Protein AF-E9HLN8-F1 (afdb_monomer_lite)

InterPro domains:
  IPR001404 Heat shock protein Hsp90 family [PF00183] (72-137)
  IPR001404 Heat shock protein Hsp90 family [PF00183] (138-230)
  IPR001404 Heat shock protein Hsp90 family [PTHR11528] (2-73)
  IPR020568 Ribosomal protein uS5 domain 2-type superfamily [SSF54211] (72-168)
  IPR020575 Heat shock protein Hsp90, N-terminal [PR00775] (13-35)
  IPR020575 Heat shock protein Hsp90, N-terminal [PR00775] (64-81)
  IPR036890 Histidine kinase/HSP90-like ATPase superfamily [G3DSA:3.30.565.10] (1-119)
  IPR036890 Histidine kinase/HSP90-like ATPase superfamily [SSF55874] (2-78)
  IPR037196 HSP90, C-terminal domain [G3DSA:1.20.120.790] (172-232)

Radius of gyration: 29.49 Å; chains: 1; bounding box: 68×46×84 Å

Secondary structure (DSSP, 8-state):
-----S-S-GGGGGTS-THHHHHHHH-SEEEEEEE-SSS-EEEEEEETTTEEEEEE--SSPP-SEEEEEEE-HHHHHHHHHHHHHHHHHHHHSHHHHHHHHHHHHHHHHHHHHH-TTTTHHHHHHH---EE---SSS-EEE--STTHHHHHHH--EETTEE-EETTBTT------HHHHHHHHHHHHHHHHHHHHHHHHTTTT-S-------S-TT-------B-TTSPPSS--EE-------

Sequence (243 aa):
MEALSAGADISMIGQFGVGSYSAYLVADKVTVHSKHNDDEQYVWESSAGGSFTIKPDHREPMGRETKIILHLKVIRKNSVKKCMELFEELAEDKENFKKFYEQFSKNLKLGVHEDYSTNHKKIADLIRFHTSASGENQVIFMTEPIDEYVVQQLKEYDGKQLVSVTKEGLELPEDDGETKKRESDKAKFEGLCKIIKDILDFALQQTSPTLGGQQGQQNISIVASTVGISQSGIFAVTVERPL

Foldseek 3Di:
DDFPPPDPDPVCCPVPDPVVVVLLVQAQKKWKWADDPVDAIKIWIDGPPPTIDIDGDPPDDDDHDIDMDGHRPPVVVVVVVVVLVVLVVLVVDPVSLVVVCVVCVLVLLVCLLPVLPDCNLSSVVSHDFDWPPDDQWIWTDDPDPSVVSSCVSPQDHPNWGKAFPQEPPDDDDDDPVRVVVQVVVQVVCVVVQVVVCVVCVVPDPGGGDDPSDDPPDDDDDHGHYPPDDGPHGIIITRDPDDD

pLDDT: mean 74.96, std 17.23, range [27.53, 95.5]

Organism: Daphnia pulex (NCBI:txid6669)

Structure (mmCIF, N/CA/C/O backbone):
data_AF-E9HLN8-F1
#
_entry.id   AF-E9HLN8-F1
#
loop_
_atom_site.group_PDB
_atom_site.id
_atom_site.type_symbol
_atom_site.label_atom_id
_atom_site.label_alt_id
_atom_site.label_comp_id
_atom_site.label_asym_id
_atom_site.label_entity_id
_atom_site.label_seq_id
_atom_site.pdbx_PDB_ins_code
_atom_site.Cartn_x
_atom_site.Cartn_y
_atom_site.Cartn_z
_atom_site.occupancy
_atom_site.B_iso_or_equiv
_atom_site.auth_seq_id
_atom_site.auth_comp_id
_atom_site.auth_asym_id
_atom_site.auth_atom_id
_atom_site.pdbx_PDB_model_num
ATOM 1 N N . MET A 1 1 ? 13.766 23.470 -33.725 1.00 32.78 1 MET A N 1
ATOM 2 C CA . MET A 1 1 ? 12.918 22.273 -33.555 1.00 32.78 1 MET A CA 1
ATOM 3 C C . MET A 1 1 ? 12.673 21.733 -34.953 1.00 32.78 1 MET A C 1
ATOM 5 O O . MET A 1 1 ? 11.683 22.091 -35.569 1.00 32.78 1 MET A O 1
ATOM 9 N N . GLU A 1 2 ? 13.621 20.973 -35.496 1.00 33.06 2 GLU A N 1
ATOM 10 C CA . GLU A 1 2 ? 13.386 20.247 -36.745 1.00 33.06 2 GLU A CA 1
ATOM 11 C C . GLU A 1 2 ? 12.735 18.920 -36.376 1.00 33.06 2 GLU A C 1
ATOM 13 O O . GLU A 1 2 ? 13.390 17.976 -35.942 1.00 33.06 2 GLU A O 1
ATOM 18 N N . ALA A 1 3 ? 11.409 18.879 -36.462 1.00 37.97 3 ALA A N 1
ATOM 19 C CA . ALA A 1 3 ? 10.733 17.613 -36.658 1.00 37.97 3 ALA A CA 1
ATOM 20 C C . ALA A 1 3 ? 10.959 17.263 -38.129 1.00 37.97 3 ALA A C 1
ATOM 22 O O . ALA A 1 3 ? 10.430 17.950 -39.004 1.00 37.97 3 ALA A O 1
ATOM 23 N N . LEU A 1 4 ? 11.778 16.249 -38.409 1.00 40.31 4 LEU A N 1
ATOM 24 C CA . LEU A 1 4 ? 11.824 15.650 -39.738 1.00 40.31 4 LEU A CA 1
ATOM 25 C C . LEU A 1 4 ? 10.422 15.102 -40.033 1.00 40.31 4 LEU A C 1
ATOM 27 O O . LEU A 1 4 ? 10.028 14.041 -39.553 1.00 40.31 4 LEU A O 1
ATOM 31 N N . SER A 1 5 ? 9.638 15.909 -40.747 1.00 40.09 5 SER A N 1
ATOM 32 C CA . SER A 1 5 ? 8.325 15.557 -41.266 1.00 40.09 5 SER A CA 1
ATOM 33 C C . SER A 1 5 ? 8.482 14.418 -42.266 1.00 40.09 5 SER A C 1
ATOM 35 O O . SER A 1 5 ? 9.424 14.406 -43.058 1.00 40.09 5 SER A O 1
ATOM 37 N N . ALA A 1 6 ? 7.541 13.475 -42.209 1.00 46.84 6 ALA A N 1
ATOM 38 C CA . ALA A 1 6 ? 7.429 12.304 -43.068 1.00 46.84 6 ALA A CA 1
ATOM 39 C C . ALA A 1 6 ? 7.839 12.606 -44.522 1.00 46.84 6 ALA A C 1
ATOM 41 O O . ALA A 1 6 ? 7.231 13.444 -45.186 1.00 46.84 6 ALA A O 1
ATOM 42 N N . GLY A 1 7 ? 8.896 11.933 -44.983 1.00 41.28 7 GLY A N 1
ATOM 43 C CA . GLY A 1 7 ? 9.512 12.159 -46.293 1.00 41.28 7 GLY A CA 1
ATOM 44 C C . GLY A 1 7 ? 11.024 11.917 -46.324 1.00 41.28 7 GLY A C 1
ATOM 45 O O . GLY A 1 7 ? 11.592 11.806 -47.406 1.00 41.28 7 GLY A O 1
ATOM 46 N N . ALA A 1 8 ? 11.676 11.792 -45.163 1.00 40.28 8 ALA A N 1
ATOM 47 C CA . ALA A 1 8 ? 13.056 11.328 -45.091 1.00 40.28 8 ALA A CA 1
ATOM 48 C C . ALA A 1 8 ? 13.116 9.832 -45.419 1.00 40.28 8 ALA A C 1
ATOM 50 O O . ALA A 1 8 ? 12.440 9.011 -44.802 1.00 40.28 8 ALA A O 1
ATOM 51 N N . ASP A 1 9 ? 13.894 9.545 -46.449 1.00 38.53 9 ASP A N 1
ATOM 52 C CA . ASP A 1 9 ? 14.121 8.270 -47.102 1.00 38.53 9 ASP A CA 1
ATOM 53 C C . ASP A 1 9 ? 14.026 7.053 -46.156 1.00 38.53 9 ASP A C 1
ATOM 55 O O . ASP A 1 9 ? 14.760 6.922 -45.172 1.00 38.53 9 ASP A O 1
ATOM 59 N N . ILE A 1 10 ? 13.135 6.115 -46.495 1.00 43.72 10 ILE A N 1
ATOM 60 C CA . ILE A 1 10 ? 12.946 4.814 -45.817 1.00 43.72 10 ILE A CA 1
ATOM 61 C C . ILE A 1 10 ? 14.255 3.978 -45.834 1.00 43.72 10 ILE A C 1
ATOM 63 O O . ILE A 1 10 ? 14.366 2.955 -45.160 1.00 43.72 10 ILE A O 1
ATOM 67 N N . SER A 1 11 ? 15.292 4.456 -46.534 1.00 40.25 11 SER A N 1
ATOM 68 C CA . SER A 1 11 ? 16.664 3.943 -46.546 1.00 40.25 11 SER A CA 1
ATOM 69 C C . SER A 1 11 ? 17.472 4.181 -45.250 1.00 40.25 11 SER A C 1
ATOM 71 O O . SER A 1 11 ? 18.489 3.515 -45.047 1.00 40.25 11 SER A O 1
ATOM 73 N N . MET A 1 12 ? 17.029 5.036 -44.313 1.00 44.16 12 MET A N 1
ATOM 74 C CA . MET A 1 12 ? 17.751 5.263 -43.039 1.00 44.16 12 MET A CA 1
ATOM 75 C C . MET A 1 12 ? 17.682 4.095 -42.037 1.00 44.16 12 MET A C 1
ATOM 77 O O . MET A 1 12 ? 18.471 4.056 -41.090 1.00 44.16 12 MET A O 1
ATOM 81 N N . ILE A 1 13 ? 16.820 3.101 -42.284 1.00 43.03 13 ILE A N 1
ATOM 82 C CA . ILE A 1 13 ? 16.785 1.805 -41.575 1.00 43.03 13 ILE A CA 1
ATOM 83 C C . ILE A 1 13 ? 18.154 1.084 -41.606 1.00 43.03 13 ILE A C 1
ATOM 85 O O . ILE A 1 13 ? 18.432 0.247 -40.749 1.00 43.03 13 ILE A O 1
ATOM 89 N N . GLY A 1 14 ? 19.032 1.435 -42.558 1.00 42.81 14 GLY A N 1
ATOM 90 C CA . GLY A 1 14 ? 20.386 0.889 -42.700 1.00 42.81 14 GLY A CA 1
ATOM 91 C C . GLY A 1 14 ? 21.530 1.707 -42.079 1.00 42.81 14 GLY A C 1
ATOM 92 O O . GLY A 1 14 ? 22.665 1.240 -42.128 1.00 42.81 14 GLY A O 1
ATOM 93 N N . GLN A 1 15 ? 21.290 2.900 -41.515 1.00 49.53 15 GLN A N 1
ATOM 94 C CA . GLN A 1 15 ? 22.373 3.760 -40.989 1.00 49.53 15 GLN A CA 1
ATOM 95 C C . GLN A 1 15 ? 22.615 3.608 -39.482 1.00 49.53 15 GLN A C 1
ATOM 97 O O . GLN A 1 15 ? 23.756 3.675 -39.029 1.00 49.53 15 GLN A O 1
ATOM 102 N N . PHE A 1 16 ? 21.570 3.329 -38.705 1.00 52.34 16 PHE A N 1
ATOM 103 C CA . PHE A 1 16 ? 21.695 2.922 -37.307 1.00 52.34 16 PHE A CA 1
ATOM 104 C C . PHE A 1 16 ? 21.513 1.409 -37.274 1.00 52.34 16 PHE A C 1
ATOM 106 O O . PHE A 1 16 ? 20.390 0.918 -37.295 1.00 52.34 16 PHE A O 1
ATOM 113 N N . GLY A 1 17 ? 22.625 0.673 -37.338 1.00 49.62 17 GLY A N 1
ATOM 114 C CA . GLY A 1 17 ? 22.635 -0.780 -37.505 1.00 49.62 17 GLY A CA 1
ATOM 115 C C . GLY A 1 17 ? 21.718 -1.547 -36.542 1.00 49.62 17 GLY A C 1
ATOM 116 O O . GLY A 1 17 ? 21.250 -1.032 -35.529 1.00 49.62 17 GLY A O 1
ATOM 117 N N . VAL A 1 18 ? 21.522 -2.829 -36.851 1.00 54.88 18 VAL A N 1
ATOM 118 C CA . VAL A 1 18 ? 20.597 -3.809 -36.239 1.00 54.88 18 VAL A CA 1
ATOM 119 C C . VAL A 1 18 ? 20.491 -3.772 -34.694 1.00 54.88 18 VAL A C 1
ATOM 121 O O . VAL A 1 18 ? 19.466 -4.157 -34.137 1.00 54.88 18 VAL A O 1
ATOM 124 N N . GLY A 1 19 ? 21.503 -3.256 -33.986 1.00 53.59 19 GLY A N 1
ATOM 125 C CA . GLY A 1 19 ? 21.481 -3.026 -32.536 1.00 53.59 19 GLY A CA 1
ATOM 126 C C . GLY A 1 19 ? 20.489 -1.955 -32.050 1.00 53.59 19 GLY A C 1
ATOM 127 O O . GLY A 1 19 ? 19.964 -2.089 -30.948 1.00 53.59 19 GLY A O 1
ATOM 128 N N . SER A 1 20 ? 20.159 -0.940 -32.858 1.00 60.84 20 SER A N 1
ATOM 129 C CA . SER A 1 20 ? 19.208 0.130 -32.493 1.00 60.84 20 SER A CA 1
ATOM 130 C C . SER A 1 20 ? 17.790 -0.406 -32.256 1.00 60.84 20 SER A C 1
ATOM 132 O O . SER A 1 20 ? 17.155 -0.085 -31.251 1.00 60.84 20 SER A O 1
ATOM 134 N N . TYR A 1 21 ? 17.322 -1.311 -33.120 1.00 67.62 21 TYR A N 1
ATOM 135 C CA . TYR A 1 21 ? 15.999 -1.931 -32.998 1.00 67.62 21 TYR A CA 1
ATOM 136 C C . TYR A 1 21 ? 15.871 -2.814 -31.759 1.00 67.62 21 TYR A C 1
ATOM 138 O O . TYR A 1 21 ? 14.803 -2.875 -31.152 1.00 67.62 21 TYR A O 1
ATOM 146 N N . SER A 1 22 ? 16.967 -3.455 -31.342 1.00 74.38 22 SER A N 1
ATOM 147 C CA . SER A 1 22 ? 16.964 -4.306 -30.151 1.00 74.38 22 SER A CA 1
ATOM 148 C C . SER A 1 22 ? 16.675 -3.518 -28.866 1.00 74.38 22 SER A C 1
ATOM 150 O O . SER A 1 22 ? 16.041 -4.046 -27.955 1.00 74.38 22 SER A O 1
ATOM 152 N N . ALA A 1 23 ? 17.036 -2.229 -28.818 1.00 78.38 23 ALA A N 1
ATOM 153 C CA . ALA A 1 23 ? 16.724 -1.354 -27.691 1.00 78.38 23 ALA A CA 1
ATOM 154 C C . ALA A 1 23 ? 15.211 -1.125 -27.536 1.00 78.38 23 ALA A C 1
ATOM 156 O O . ALA A 1 23 ? 14.711 -1.088 -26.414 1.00 78.38 23 ALA A O 1
ATOM 157 N N . TYR A 1 24 ? 14.465 -1.055 -28.643 1.00 77.50 24 TYR A N 1
ATOM 158 C CA . TYR A 1 24 ? 13.005 -0.899 -28.626 1.00 77.50 24 TYR A CA 1
ATOM 159 C C . TYR A 1 24 ? 12.242 -2.193 -28.336 1.00 77.50 24 TYR A C 1
ATOM 161 O O . TYR A 1 24 ? 11.054 -2.138 -28.025 1.00 77.50 24 TYR A O 1
ATOM 169 N N . LEU A 1 25 ? 12.908 -3.354 -28.373 1.00 75.62 25 LEU A N 1
ATOM 170 C CA . LEU A 1 25 ? 12.321 -4.590 -27.844 1.00 75.62 25 LEU A CA 1
ATOM 171 C C . LEU A 1 25 ? 12.154 -4.523 -26.321 1.00 75.62 25 LEU A C 1
ATOM 173 O O . LEU A 1 25 ? 11.287 -5.202 -25.774 1.00 75.62 25 LEU A O 1
ATOM 177 N N . VAL A 1 26 ? 12.978 -3.716 -25.640 1.00 75.69 26 VAL A N 1
ATOM 178 C CA . VAL A 1 26 ? 12.990 -3.622 -24.175 1.00 75.69 26 VAL A CA 1
ATOM 179 C C . VAL A 1 26 ? 12.546 -2.263 -23.629 1.00 75.69 26 VAL A C 1
ATOM 181 O O . VAL A 1 26 ? 12.051 -2.194 -22.505 1.00 75.69 26 VAL A O 1
ATOM 184 N N . ALA A 1 27 ? 12.678 -1.188 -24.407 1.00 81.31 27 ALA A N 1
ATOM 185 C CA . ALA A 1 27 ? 12.406 0.180 -23.979 1.00 81.31 27 ALA A CA 1
ATOM 186 C C . ALA A 1 27 ? 11.335 0.864 -24.839 1.00 81.31 27 ALA A C 1
ATOM 188 O O . ALA A 1 27 ? 11.338 0.747 -26.062 1.00 81.31 27 ALA A O 1
ATOM 189 N N . ASP A 1 28 ? 10.442 1.634 -24.212 1.00 80.62 28 ASP A N 1
ATOM 190 C CA . ASP A 1 28 ? 9.451 2.449 -24.933 1.00 80.62 28 ASP A CA 1
ATOM 191 C C . ASP A 1 28 ? 10.046 3.759 -25.459 1.00 80.62 28 ASP A C 1
ATOM 193 O O . ASP A 1 28 ? 9.587 4.306 -26.468 1.00 80.62 28 ASP A O 1
ATOM 197 N N . LYS A 1 29 ? 11.112 4.222 -24.802 1.00 84.31 29 LYS A N 1
ATOM 198 C CA . LYS A 1 29 ? 11.899 5.385 -25.192 1.00 84.31 29 LYS A CA 1
ATOM 199 C C . LYS A 1 29 ? 13.389 5.104 -25.040 1.00 84.31 29 LYS A C 1
ATOM 201 O O . LYS A 1 29 ? 13.822 4.473 -24.077 1.00 84.31 29 LYS A O 1
ATOM 206 N N . VAL A 1 30 ? 14.178 5.622 -25.971 1.00 87.00 30 VAL A N 1
ATOM 207 C CA . VAL A 1 30 ? 15.640 5.580 -25.937 1.00 87.00 30 VAL A CA 1
ATOM 208 C C . VAL A 1 30 ? 16.151 7.013 -25.999 1.00 87.00 30 VAL A C 1
ATOM 210 O O . VAL A 1 30 ? 15.741 7.788 -26.864 1.00 87.00 30 VAL A O 1
ATOM 213 N N . THR A 1 31 ? 17.036 7.366 -25.071 1.00 88.56 31 THR A N 1
ATOM 214 C CA . THR A 1 31 ? 17.736 8.653 -25.060 1.00 88.56 31 THR A CA 1
ATOM 215 C C . THR A 1 31 ? 19.229 8.387 -25.195 1.00 88.56 31 THR A C 1
ATOM 217 O O . THR A 1 31 ? 19.788 7.615 -24.422 1.00 88.56 31 THR A O 1
ATOM 220 N N . VAL A 1 32 ? 19.883 9.023 -26.157 1.00 89.00 32 VAL A N 1
ATOM 221 C CA . VAL A 1 32 ? 21.324 8.921 -26.378 1.00 89.00 32 VAL A CA 1
ATOM 222 C C . VAL A 1 32 ? 21.930 10.299 -26.195 1.00 89.00 32 VAL A C 1
ATOM 224 O O . VAL A 1 32 ? 21.595 11.228 -26.921 1.00 89.00 32 VAL A O 1
ATOM 227 N N . HIS A 1 33 ? 22.825 10.423 -25.227 1.00 89.25 33 HIS A N 1
ATOM 228 C CA . HIS A 1 33 ? 23.683 11.586 -25.076 1.00 89.25 33 HIS A CA 1
ATOM 229 C C . HIS A 1 33 ? 25.029 11.265 -25.719 1.00 89.25 33 HIS A C 1
ATOM 231 O O . HIS A 1 33 ? 25.612 10.223 -25.421 1.00 89.25 33 HIS A O 1
ATOM 237 N N . SER A 1 34 ? 25.518 12.127 -26.603 1.00 87.31 34 SER A N 1
ATOM 238 C CA . SER A 1 34 ? 26.795 11.912 -27.282 1.00 87.31 34 SER A CA 1
ATOM 239 C C . SER A 1 34 ? 27.588 13.207 -27.369 1.00 87.31 34 SER A C 1
ATOM 241 O O . SER A 1 34 ? 27.031 14.258 -27.696 1.00 87.31 34 SER A O 1
ATOM 243 N N . LYS A 1 35 ? 28.892 13.121 -27.094 1.00 86.19 35 LYS A N 1
ATOM 244 C CA . LYS A 1 35 ? 29.857 14.201 -27.309 1.00 86.19 35 LYS A CA 1
ATOM 245 C C . LYS A 1 35 ? 31.004 13.687 -28.172 1.00 86.19 35 LYS A C 1
ATOM 247 O O . LYS A 1 35 ? 31.785 12.833 -27.750 1.00 86.19 35 LYS A O 1
ATOM 252 N N . HIS A 1 36 ? 31.111 14.225 -29.384 1.00 82.25 36 HIS A N 1
ATOM 253 C CA . HIS A 1 36 ? 32.283 14.026 -30.234 1.00 82.25 36 HIS A CA 1
ATOM 254 C C . HIS A 1 36 ? 33.412 14.986 -29.819 1.00 82.25 36 HIS A C 1
ATOM 256 O O . HIS A 1 36 ? 33.176 15.948 -29.087 1.00 82.25 36 HIS A O 1
ATOM 262 N N . ASN A 1 37 ? 34.648 14.737 -30.256 1.00 78.38 37 ASN A N 1
ATOM 263 C CA . ASN A 1 37 ? 35.776 15.617 -29.929 1.00 78.38 37 ASN A CA 1
ATOM 264 C C . ASN A 1 37 ? 35.604 17.012 -30.545 1.00 78.38 37 ASN A C 1
ATOM 266 O O . ASN A 1 37 ? 35.826 18.008 -29.859 1.00 78.38 37 ASN A O 1
ATOM 270 N N . ASP A 1 38 ? 35.141 17.053 -31.793 1.00 81.25 38 ASP A N 1
ATOM 271 C CA . ASP A 1 38 ? 35.133 18.261 -32.626 1.00 81.25 38 ASP A CA 1
ATOM 272 C C . ASP A 1 38 ? 33.766 18.967 -32.687 1.00 81.25 38 ASP A C 1
ATOM 274 O O . ASP A 1 38 ? 33.671 20.067 -33.220 1.00 81.25 38 ASP A O 1
ATOM 278 N N . ASP A 1 39 ? 32.722 18.367 -32.103 1.00 77.31 39 ASP A N 1
ATOM 279 C CA . ASP A 1 39 ? 31.345 18.881 -32.143 1.00 77.31 39 ASP A CA 1
ATOM 280 C C . ASP A 1 39 ? 30.797 19.175 -30.748 1.00 77.31 39 ASP A C 1
ATOM 282 O O . ASP A 1 39 ? 31.334 18.719 -29.741 1.00 77.31 39 ASP A O 1
ATOM 286 N N . GLU A 1 40 ? 29.687 19.900 -30.666 1.00 84.12 40 GLU A N 1
ATOM 287 C CA . GLU A 1 40 ? 28.968 20.113 -29.409 1.00 84.12 40 GLU A CA 1
ATOM 288 C C . GLU A 1 40 ? 28.317 18.823 -28.873 1.00 84.12 40 GLU A C 1
ATOM 290 O O . GLU A 1 40 ? 28.261 17.785 -29.535 1.00 84.12 40 GLU A O 1
ATOM 295 N N . GLN A 1 41 ? 27.853 18.867 -27.624 1.00 88.12 41 GLN A N 1
ATOM 296 C CA . GLN A 1 41 ? 27.112 17.763 -27.020 1.00 88.12 41 GLN A CA 1
ATOM 297 C C . GLN A 1 41 ? 25.675 17.759 -27.544 1.00 88.12 41 GLN A C 1
ATOM 299 O O . GLN A 1 41 ? 25.000 18.789 -27.519 1.00 88.12 41 GLN A O 1
ATOM 304 N N . TYR A 1 42 ? 25.182 16.593 -27.957 1.00 88.44 42 TYR A N 1
ATOM 305 C CA . TYR A 1 42 ? 23.811 16.432 -28.433 1.00 88.44 42 TYR A CA 1
ATOM 306 C C . TYR A 1 42 ? 23.075 15.337 -27.670 1.00 88.44 42 TYR A C 1
ATOM 308 O O . TYR A 1 42 ? 23.653 14.323 -27.267 1.00 88.44 42 TYR A O 1
ATOM 316 N N . VAL A 1 43 ? 21.766 15.531 -27.527 1.00 89.62 43 VAL A N 1
ATOM 317 C CA . VAL A 1 43 ? 20.822 14.512 -27.085 1.00 89.62 43 VAL A CA 1
ATOM 318 C C . VAL A 1 43 ? 19.928 14.112 -28.250 1.00 89.62 43 VAL A C 1
ATOM 320 O O . VAL A 1 43 ? 19.231 14.937 -28.842 1.00 89.62 43 VAL A O 1
ATOM 323 N N . TRP A 1 44 ? 19.946 12.825 -28.568 1.00 89.12 44 TRP A N 1
ATOM 324 C CA . TRP A 1 44 ? 18.978 12.181 -29.439 1.00 89.12 44 TRP A CA 1
ATOM 325 C C . TRP A 1 44 ? 17.939 11.476 -28.567 1.00 89.12 44 TRP A C 1
ATOM 327 O O . TRP A 1 44 ? 18.285 10.746 -27.640 1.00 89.12 44 TRP A O 1
ATOM 337 N N . GLU A 1 45 ? 16.658 11.688 -28.836 1.00 85.56 45 GLU A N 1
ATOM 338 C CA . GLU A 1 45 ? 15.567 11.001 -28.148 1.00 85.56 45 GLU A CA 1
ATOM 339 C C . GLU A 1 45 ? 14.563 10.469 -29.161 1.00 85.56 45 GLU A C 1
ATOM 341 O O . GLU A 1 45 ? 14.113 11.198 -30.049 1.00 85.56 45 GLU A O 1
ATOM 346 N N . SER A 1 46 ? 14.169 9.209 -29.000 1.00 85.44 46 SER A N 1
ATOM 347 C CA . SER A 1 46 ? 13.148 8.594 -29.836 1.00 85.44 46 SER A CA 1
ATOM 348 C C . SER A 1 46 ? 12.318 7.581 -29.061 1.00 85.44 46 SER A C 1
ATOM 350 O O . SER A 1 46 ? 12.824 6.835 -28.220 1.00 85.44 46 SER A O 1
ATOM 352 N N . SER A 1 47 ? 11.024 7.568 -29.368 1.00 78.44 47 SER A N 1
ATOM 353 C CA . SER A 1 47 ? 10.065 6.570 -28.891 1.00 78.44 47 SER A CA 1
ATOM 354 C C . SER A 1 47 ? 9.779 5.572 -30.014 1.00 78.44 47 SER A C 1
ATOM 356 O O . SER A 1 47 ? 9.908 5.930 -31.183 1.00 78.44 47 SER A O 1
ATOM 358 N N . ALA A 1 48 ? 9.328 4.357 -29.688 1.00 68.62 48 ALA A N 1
ATOM 359 C CA . ALA A 1 48 ? 9.076 3.261 -30.645 1.00 68.62 48 ALA A CA 1
ATOM 360 C C . ALA A 1 48 ? 8.040 3.551 -31.772 1.00 68.62 48 ALA A C 1
ATOM 362 O O . ALA A 1 48 ? 7.675 2.655 -32.526 1.00 68.62 48 ALA A O 1
ATOM 363 N N . GLY A 1 49 ? 7.551 4.790 -31.894 1.00 67.00 49 GLY A N 1
ATOM 364 C CA . GLY A 1 49 ? 6.559 5.257 -32.868 1.00 67.00 49 GLY A CA 1
ATOM 365 C C . GLY A 1 49 ? 7.130 5.852 -34.161 1.00 67.00 49 GLY A C 1
ATOM 366 O O . GLY A 1 49 ? 6.401 6.535 -34.870 1.00 67.00 49 GLY A O 1
ATOM 367 N N . GLY A 1 50 ? 8.415 5.640 -34.467 1.00 68.19 50 GLY A N 1
ATOM 368 C CA . GLY A 1 50 ? 9.002 5.995 -35.771 1.00 68.19 50 GLY A CA 1
ATOM 369 C C . GLY A 1 50 ? 9.452 7.451 -35.939 1.00 68.19 50 GLY A C 1
ATOM 370 O O . GLY A 1 50 ? 9.872 7.831 -37.027 1.00 68.19 50 GLY A O 1
ATOM 371 N N . SER A 1 51 ? 9.415 8.263 -34.879 1.00 74.31 51 SER A N 1
ATOM 372 C CA . SER A 1 51 ? 9.947 9.632 -34.872 1.00 74.31 51 SER A CA 1
ATOM 373 C C . SER A 1 51 ? 11.083 9.789 -33.862 1.00 74.31 51 SER A C 1
ATOM 375 O O . SER A 1 51 ? 11.069 9.165 -32.795 1.00 74.31 51 SER A O 1
ATOM 377 N N . PHE A 1 52 ? 12.030 10.678 -34.152 1.00 80.56 52 PHE A N 1
ATOM 378 C CA . PHE A 1 52 ? 13.110 11.045 -33.239 1.00 80.56 52 PHE A CA 1
ATOM 379 C C . PHE A 1 52 ? 13.310 12.561 -33.191 1.00 80.56 52 PHE A C 1
ATOM 381 O O . PHE A 1 52 ? 12.853 13.294 -34.066 1.00 80.56 52 PHE A O 1
ATOM 388 N N . THR A 1 53 ? 13.999 13.032 -32.156 1.00 81.75 53 THR A N 1
ATOM 389 C CA . THR A 1 53 ? 14.400 14.431 -31.997 1.00 81.75 53 THR A CA 1
ATOM 390 C C . THR A 1 53 ? 15.873 14.508 -31.625 1.00 81.75 53 THR A C 1
ATOM 392 O O . THR A 1 53 ? 16.346 13.697 -30.834 1.00 81.75 53 THR A O 1
ATOM 395 N N . ILE A 1 54 ? 16.587 15.487 -32.180 1.00 86.19 54 ILE A N 1
ATOM 396 C CA . ILE A 1 54 ? 17.969 15.817 -31.811 1.00 86.19 54 ILE A CA 1
ATOM 397 C C . ILE A 1 54 ? 17.979 17.249 -31.290 1.00 86.19 54 ILE A C 1
ATOM 399 O O . ILE A 1 54 ? 17.371 18.134 -31.897 1.00 86.19 54 ILE A O 1
ATOM 403 N N . LYS A 1 55 ? 18.628 17.479 -30.149 1.00 89.88 55 LYS A N 1
ATOM 404 C CA . LYS A 1 55 ? 18.777 18.810 -29.548 1.00 89.88 55 LYS A CA 1
ATOM 405 C C . LYS A 1 55 ? 20.185 18.968 -28.966 1.00 89.88 55 LYS A C 1
ATOM 407 O O . LYS A 1 55 ? 20.736 17.968 -28.505 1.00 89.88 55 LYS A O 1
ATOM 412 N N . PRO A 1 56 ? 20.758 20.183 -28.950 1.00 89.06 56 PRO A N 1
ATOM 413 C CA . PRO A 1 56 ? 21.945 20.465 -28.150 1.00 89.06 56 PRO A CA 1
ATOM 414 C C . PRO A 1 56 ? 21.687 20.135 -26.675 1.00 89.06 56 PRO A C 1
ATOM 416 O O . PRO A 1 56 ? 20.587 20.367 -26.163 1.00 89.06 56 PRO A O 1
ATOM 419 N N . ASP A 1 57 ? 22.680 19.565 -26.001 1.00 85.88 57 ASP A N 1
ATOM 420 C CA . ASP A 1 57 ? 22.596 19.175 -24.596 1.00 85.88 57 ASP A CA 1
ATOM 421 C C . ASP A 1 57 ? 23.503 20.062 -23.736 1.00 85.88 57 ASP A C 1
ATOM 423 O O . ASP A 1 57 ? 24.725 19.996 -23.820 1.00 85.88 57 ASP A O 1
ATOM 427 N N . HIS A 1 58 ? 22.885 20.898 -22.901 1.00 82.81 58 HIS A N 1
ATOM 428 C CA . HIS A 1 58 ? 23.561 21.883 -22.044 1.00 82.81 58 HIS A CA 1
ATOM 429 C C . HIS A 1 58 ? 23.751 21.402 -20.597 1.00 82.81 58 HIS A C 1
ATOM 431 O O . HIS A 1 58 ? 23.906 22.214 -19.684 1.00 82.81 58 HIS A O 1
ATOM 437 N N . ARG A 1 59 ? 23.659 20.089 -20.358 1.00 75.75 59 ARG A N 1
ATOM 438 C CA . ARG A 1 59 ? 23.979 19.481 -19.058 1.00 75.75 59 ARG A CA 1
ATOM 439 C C . ARG A 1 59 ? 25.479 19.581 -18.761 1.00 75.75 59 ARG A C 1
ATOM 441 O O . ARG A 1 59 ? 26.229 20.201 -19.512 1.00 75.75 59 ARG A O 1
ATOM 448 N N . GLU A 1 60 ? 25.909 18.986 -17.647 1.00 76.88 60 GLU A N 1
ATOM 449 C CA . GLU A 1 60 ? 27.331 18.906 -17.299 1.00 76.88 60 GLU A CA 1
ATOM 450 C C . GLU A 1 60 ? 28.162 18.450 -18.513 1.00 76.88 60 GLU A C 1
ATOM 452 O O . GLU A 1 60 ? 27.802 17.443 -19.137 1.00 76.88 60 GLU A O 1
ATOM 457 N N . PRO A 1 61 ? 29.231 19.191 -18.875 1.00 75.56 61 PRO A N 1
ATOM 458 C CA . PRO A 1 61 ? 30.058 18.858 -20.024 1.00 75.56 61 PRO A CA 1
ATOM 459 C C . PRO A 1 61 ? 30.628 17.450 -19.880 1.00 75.56 61 PRO A C 1
ATOM 461 O O . PRO A 1 61 ? 31.385 17.167 -18.950 1.00 75.56 61 PRO A O 1
ATOM 464 N N . MET A 1 62 ? 30.268 16.567 -20.804 1.00 74.31 62 MET A N 1
ATOM 465 C CA . MET A 1 62 ? 30.835 15.226 -20.858 1.00 74.31 62 MET A CA 1
ATOM 466 C C . MET A 1 62 ? 32.187 15.253 -21.583 1.00 74.31 62 MET A C 1
ATOM 468 O O . MET A 1 62 ? 32.434 16.091 -22.456 1.00 74.31 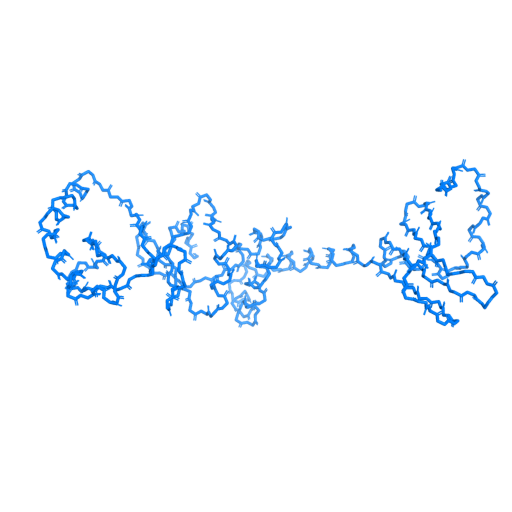62 MET A O 1
ATOM 472 N N . GLY A 1 63 ? 33.070 14.310 -21.242 1.00 75.56 63 GLY A N 1
ATOM 473 C CA . GLY A 1 63 ? 34.232 13.991 -22.077 1.00 75.56 63 GLY A CA 1
ATOM 474 C C . GLY A 1 63 ? 33.808 13.330 -23.397 1.00 75.56 63 GLY A C 1
ATOM 475 O O . GLY A 1 63 ? 32.633 13.332 -23.759 1.00 75.56 63 GLY A O 1
ATOM 476 N N . ARG A 1 64 ? 34.748 12.712 -24.126 1.00 81.50 64 ARG A N 1
ATOM 477 C CA . ARG A 1 64 ? 34.407 11.872 -25.289 1.00 81.50 64 ARG A CA 1
ATOM 478 C C . ARG A 1 64 ? 33.645 10.630 -24.820 1.00 81.50 64 ARG A C 1
ATOM 480 O O . ARG A 1 64 ? 34.255 9.618 -24.482 1.00 81.50 64 ARG A O 1
ATOM 487 N N . GLU A 1 65 ? 32.322 10.715 -24.813 1.00 82.19 65 GLU A N 1
ATOM 488 C CA . GLU A 1 65 ? 31.447 9.672 -24.289 1.00 82.19 65 GLU A CA 1
ATOM 489 C C . GLU A 1 65 ? 30.139 9.583 -25.084 1.00 82.19 65 GLU A C 1
ATOM 491 O O . GLU A 1 65 ? 29.621 10.569 -25.617 1.00 82.19 65 GLU A O 1
ATOM 496 N N . THR A 1 66 ? 29.593 8.369 -25.143 1.00 86.69 66 THR A N 1
ATOM 497 C CA . THR A 1 66 ? 28.227 8.107 -25.587 1.00 86.69 66 THR A CA 1
ATOM 498 C C . THR A 1 66 ? 27.494 7.367 -24.477 1.00 86.69 66 THR A C 1
ATOM 500 O O . THR A 1 66 ? 27.858 6.249 -24.118 1.00 86.69 66 THR A O 1
ATOM 503 N N . LYS A 1 67 ? 26.435 7.982 -23.953 1.00 87.31 67 LYS A N 1
ATOM 504 C CA . LYS A 1 67 ? 25.586 7.432 -22.898 1.00 87.31 67 LYS A CA 1
ATOM 505 C C . LYS A 1 67 ? 24.210 7.108 -23.459 1.00 87.31 67 LYS A C 1
ATOM 507 O O . LYS A 1 67 ? 23.502 7.994 -23.933 1.00 87.31 67 LYS A O 1
ATOM 512 N N . ILE A 1 68 ? 23.813 5.843 -23.358 1.00 87.12 68 ILE A N 1
ATOM 513 C CA . ILE A 1 68 ? 22.508 5.350 -23.812 1.00 87.12 68 ILE A CA 1
ATOM 514 C C . ILE A 1 68 ? 21.632 5.082 -22.586 1.00 87.12 68 ILE A C 1
ATOM 516 O O . ILE A 1 68 ? 22.022 4.352 -21.679 1.00 87.12 68 ILE A O 1
ATOM 520 N N . ILE A 1 69 ? 20.441 5.674 -22.562 1.00 86.44 69 ILE A N 1
ATOM 521 C CA . ILE A 1 69 ? 19.437 5.516 -21.511 1.00 86.44 69 ILE A CA 1
ATOM 522 C C . ILE A 1 69 ? 18.216 4.832 -22.121 1.00 86.44 69 ILE A C 1
ATOM 524 O O . ILE A 1 69 ? 17.564 5.373 -23.017 1.00 86.44 69 ILE A O 1
ATOM 528 N N . LEU A 1 70 ? 17.905 3.646 -21.606 1.00 86.81 70 LEU A N 1
ATOM 529 C CA . LEU A 1 70 ? 16.738 2.859 -21.984 1.00 86.81 70 LEU A CA 1
ATOM 530 C C . LEU A 1 70 ? 15.623 3.084 -20.962 1.00 86.81 70 LEU A C 1
ATOM 532 O O . LEU A 1 70 ? 15.784 2.790 -19.778 1.00 86.81 70 LEU A O 1
ATOM 536 N N . HIS A 1 71 ? 14.485 3.602 -21.409 1.00 83.12 71 HIS A N 1
ATOM 537 C CA . HIS A 1 71 ? 13.315 3.797 -20.558 1.00 83.12 71 HIS A CA 1
ATOM 538 C C . HIS A 1 71 ? 12.478 2.510 -20.594 1.00 83.12 71 HIS A C 1
ATOM 540 O O . HIS A 1 71 ? 11.866 2.183 -21.601 1.00 83.12 71 HIS A O 1
ATOM 546 N N . LEU A 1 72 ? 12.494 1.725 -19.512 1.00 82.69 72 LEU A N 1
ATOM 547 C CA . LEU A 1 72 ? 11.884 0.382 -19.453 1.00 82.69 72 LEU A CA 1
ATOM 548 C C . LEU A 1 72 ? 10.444 0.391 -18.901 1.00 82.69 72 LEU A C 1
ATOM 550 O O . LEU A 1 72 ? 10.051 -0.485 -18.122 1.00 82.69 72 LEU A O 1
ATOM 554 N N . LYS A 1 73 ? 9.633 1.399 -19.246 1.00 73.56 73 LYS A N 1
ATOM 555 C CA . LYS A 1 73 ? 8.328 1.614 -18.590 1.00 73.56 73 LYS A CA 1
ATOM 556 C C . LYS A 1 73 ? 7.332 0.483 -18.868 1.00 73.56 73 LYS A C 1
ATOM 558 O O . LYS A 1 73 ? 6.584 0.086 -17.973 1.00 73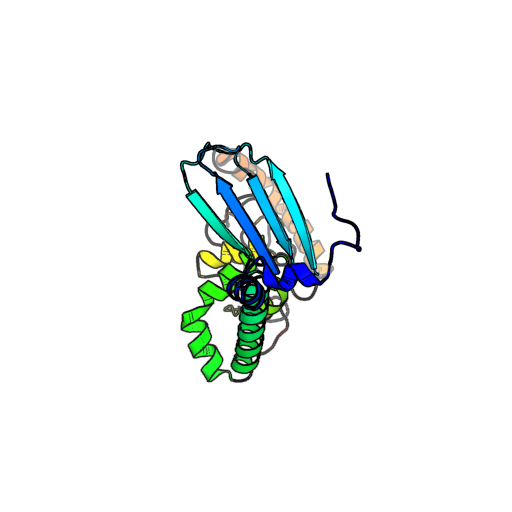.56 73 LYS A O 1
ATOM 563 N N . VAL A 1 74 ? 7.343 -0.055 -20.088 1.00 76.94 74 VAL A N 1
ATOM 564 C CA . VAL A 1 74 ? 6.420 -1.118 -20.524 1.00 76.94 74 VAL A CA 1
ATOM 565 C C . VAL A 1 74 ? 6.740 -2.452 -19.856 1.00 76.94 74 VAL A C 1
ATOM 567 O O . VAL A 1 74 ? 5.821 -3.102 -19.358 1.00 76.94 74 VAL A O 1
ATOM 570 N N . ILE A 1 75 ? 8.022 -2.831 -19.769 1.00 81.75 75 ILE A N 1
ATOM 571 C CA . ILE A 1 75 ? 8.437 -4.056 -19.068 1.00 81.75 75 ILE A CA 1
ATOM 572 C C . ILE A 1 75 ? 7.990 -3.989 -17.613 1.00 81.75 75 ILE A C 1
ATOM 574 O O . ILE A 1 75 ? 7.303 -4.893 -17.146 1.00 81.75 75 ILE A O 1
ATOM 578 N N . ARG A 1 76 ? 8.303 -2.888 -16.915 1.00 82.31 76 ARG A N 1
ATOM 579 C CA . ARG A 1 76 ? 7.897 -2.704 -15.517 1.00 82.31 76 ARG A CA 1
ATOM 580 C C . ARG A 1 76 ? 6.387 -2.864 -15.352 1.00 82.31 76 ARG A C 1
ATOM 582 O O . ARG A 1 76 ? 5.947 -3.621 -14.494 1.00 82.31 76 ARG A O 1
ATOM 589 N N . LYS A 1 77 ? 5.600 -2.188 -16.195 1.00 84.00 77 LYS A N 1
ATOM 590 C CA . LYS A 1 77 ? 4.134 -2.244 -16.147 1.00 84.00 77 LYS A CA 1
ATOM 591 C C . LYS A 1 77 ? 3.605 -3.666 -16.360 1.00 84.00 77 LYS A C 1
ATOM 593 O O . LYS A 1 77 ? 2.732 -4.100 -15.615 1.00 84.00 77 LYS A O 1
ATOM 598 N N . ASN A 1 78 ? 4.128 -4.388 -17.349 1.00 86.44 78 ASN A N 1
ATOM 599 C CA . ASN A 1 78 ? 3.674 -5.742 -17.671 1.00 86.44 78 ASN A CA 1
ATOM 600 C C . ASN A 1 78 ? 4.083 -6.763 -16.603 1.00 86.44 78 ASN A C 1
ATOM 602 O O . ASN A 1 78 ? 3.263 -7.600 -16.234 1.00 86.44 78 ASN A O 1
ATOM 606 N N . SER A 1 79 ? 5.302 -6.667 -16.068 1.00 87.12 79 SER A N 1
ATOM 607 C CA . SER A 1 79 ? 5.755 -7.533 -14.976 1.00 87.12 79 SER A CA 1
ATOM 608 C C . SER A 1 79 ? 4.928 -7.317 -13.713 1.00 87.12 79 SER A C 1
ATOM 610 O O . SER A 1 79 ? 4.439 -8.284 -13.142 1.00 87.12 79 SER A O 1
ATOM 612 N N . VAL A 1 80 ? 4.691 -6.060 -13.317 1.00 90.12 80 VAL A N 1
ATOM 613 C CA . VAL A 1 80 ? 3.831 -5.750 -12.162 1.00 90.12 80 VAL A CA 1
ATOM 614 C C . VAL A 1 80 ? 2.421 -6.290 -12.384 1.00 90.12 80 VAL A C 1
ATOM 616 O O . VAL A 1 80 ? 1.882 -6.944 -11.499 1.00 90.12 80 VAL A O 1
ATOM 619 N N . LYS A 1 81 ? 1.847 -6.103 -13.581 1.00 90.31 81 LYS A N 1
ATOM 620 C CA . LYS A 1 81 ? 0.530 -6.657 -13.920 1.00 90.31 81 LYS A CA 1
ATOM 621 C C . LYS A 1 81 ? 0.483 -8.178 -13.726 1.00 90.31 81 LYS A C 1
ATOM 623 O O . LYS A 1 81 ? -0.465 -8.672 -13.129 1.00 90.31 81 LYS A O 1
ATOM 628 N N . LYS A 1 82 ? 1.504 -8.905 -14.191 1.00 93.12 82 LYS A N 1
ATOM 629 C CA . LYS A 1 82 ? 1.584 -10.364 -14.039 1.00 93.12 82 LYS A CA 1
ATOM 630 C C . LYS A 1 82 ? 1.767 -10.809 -12.590 1.00 93.12 82 LYS A C 1
ATOM 632 O O . LYS A 1 82 ? 1.161 -11.796 -12.196 1.00 93.12 82 LYS A O 1
ATOM 637 N N . CYS A 1 83 ? 2.535 -10.070 -11.790 1.00 93.50 83 CYS A N 1
ATOM 638 C CA . CYS A 1 83 ? 2.621 -10.328 -10.353 1.00 93.50 83 CYS A CA 1
ATOM 639 C C . CYS A 1 83 ? 1.265 -10.137 -9.663 1.00 93.50 83 CYS A C 1
ATOM 641 O O . CYS A 1 83 ? 0.900 -10.956 -8.833 1.00 93.50 83 CYS A O 1
ATOM 643 N N . MET A 1 84 ? 0.503 -9.099 -10.025 1.00 91.94 84 MET A N 1
ATOM 644 C CA . MET A 1 84 ? -0.828 -8.873 -9.451 1.00 91.94 84 MET A CA 1
ATOM 645 C C . MET A 1 84 ? -1.807 -9.998 -9.801 1.00 91.94 84 MET A C 1
ATOM 647 O O . MET A 1 84 ? -2.495 -10.473 -8.908 1.00 91.94 84 MET A O 1
ATOM 651 N N . GLU A 1 85 ? -1.823 -10.456 -11.059 1.00 93.19 85 GLU A N 1
ATOM 652 C CA . GLU A 1 85 ? -2.624 -11.621 -11.483 1.00 93.19 85 GLU A CA 1
ATOM 653 C C . GLU A 1 85 ? -2.258 -12.869 -10.651 1.00 93.19 85 GLU A C 1
ATOM 655 O O . GLU A 1 85 ? -3.137 -13.524 -10.103 1.00 93.19 85 GLU A O 1
ATOM 660 N N . LEU A 1 86 ? -0.961 -13.133 -10.450 1.00 94.38 86 LEU A N 1
ATOM 661 C CA . LEU A 1 86 ? -0.495 -14.236 -9.603 1.00 94.38 86 LEU A CA 1
ATOM 662 C C . LEU A 1 86 ? -0.932 -14.085 -8.135 1.00 94.38 86 LEU A C 1
ATOM 664 O O . LEU A 1 86 ? -1.261 -15.073 -7.485 1.00 94.38 86 LEU A O 1
ATOM 668 N N . PHE A 1 87 ? -0.906 -12.873 -7.577 1.00 94.25 87 PHE A N 1
ATOM 669 C CA . PHE A 1 87 ? -1.326 -12.650 -6.190 1.00 94.25 87 PHE A CA 1
ATOM 670 C C . PHE A 1 87 ? -2.833 -12.846 -6.004 1.00 94.25 87 PHE A C 1
ATOM 672 O O . PHE A 1 87 ? -3.242 -13.349 -4.960 1.00 94.25 87 PHE A O 1
ATOM 679 N N . GLU A 1 88 ? -3.636 -12.467 -7.002 1.00 92.19 88 GLU A N 1
ATOM 680 C CA . GLU A 1 88 ? -5.081 -12.717 -7.034 1.00 92.19 88 GLU A CA 1
ATOM 681 C C . GLU A 1 88 ? -5.361 -14.232 -7.065 1.00 92.19 88 GLU A C 1
ATOM 683 O O . GLU A 1 88 ? -6.121 -14.715 -6.230 1.00 92.19 88 GLU A O 1
ATOM 688 N N . GLU A 1 89 ? -4.665 -14.996 -7.916 1.00 93.94 89 GLU A N 1
ATOM 689 C CA . GLU A 1 89 ? -4.757 -16.468 -7.955 1.00 93.94 89 GLU A CA 1
ATOM 690 C C . GLU A 1 89 ? -4.337 -17.112 -6.622 1.00 93.94 89 GLU A C 1
ATOM 692 O O . GLU A 1 89 ? -5.023 -17.986 -6.094 1.00 93.94 89 GLU A O 1
ATOM 697 N N . LEU A 1 90 ? -3.227 -16.656 -6.026 1.00 93.88 90 LEU A N 1
ATOM 698 C CA . LEU A 1 90 ? -2.780 -17.154 -4.721 1.00 93.88 90 LEU A CA 1
ATOM 699 C C . LEU A 1 90 ? -3.805 -16.877 -3.621 1.00 93.88 90 LEU A C 1
ATOM 701 O O . LEU A 1 90 ? -3.902 -17.675 -2.694 1.00 93.88 90 LEU A O 1
ATOM 705 N N . ALA A 1 91 ? -4.547 -15.769 -3.706 1.00 92.00 91 ALA A N 1
ATOM 706 C CA . ALA A 1 91 ? -5.551 -15.390 -2.718 1.00 92.00 91 ALA A CA 1
ATOM 707 C C . ALA A 1 91 ? -6.790 -16.300 -2.715 1.00 92.00 91 ALA A C 1
ATOM 709 O O . ALA A 1 91 ? -7.516 -16.306 -1.718 1.00 92.00 91 ALA A O 1
ATOM 710 N N . GLU A 1 92 ? -7.017 -17.084 -3.774 1.00 93.06 92 GLU A N 1
ATOM 711 C CA . GLU A 1 92 ? -8.092 -18.084 -3.833 1.00 93.06 92 GLU A CA 1
ATOM 712 C C . GLU A 1 92 ? -7.823 -19.280 -2.899 1.00 93.06 92 GLU A C 1
ATOM 714 O O . GLU A 1 92 ? -8.757 -19.881 -2.362 1.00 93.06 92 GLU A O 1
ATOM 719 N N . ASP A 1 93 ? -6.549 -19.594 -2.638 1.00 94.06 93 ASP A N 1
ATOM 720 C CA . ASP A 1 93 ? -6.124 -20.655 -1.726 1.00 94.06 93 ASP A CA 1
ATOM 721 C C . ASP A 1 93 ? -5.663 -20.063 -0.389 1.00 94.06 93 ASP A C 1
ATOM 723 O O . ASP A 1 93 ? -4.582 -19.483 -0.263 1.00 94.06 93 ASP A O 1
ATOM 727 N N . LYS A 1 94 ? -6.472 -20.260 0.658 1.00 90.94 94 LYS A N 1
ATOM 728 C CA . LYS A 1 94 ? -6.202 -19.703 1.992 1.00 90.94 94 LYS A CA 1
ATOM 729 C C . LYS A 1 94 ? -4.860 -20.158 2.580 1.00 90.94 94 LYS A C 1
ATOM 731 O O . LYS A 1 94 ? -4.231 -19.385 3.303 1.00 90.94 94 LYS A O 1
ATOM 736 N N . GLU A 1 95 ? -4.423 -21.390 2.323 1.00 93.38 95 GLU A N 1
ATOM 737 C CA . GLU A 1 95 ? -3.192 -21.928 2.911 1.00 93.38 95 GLU A CA 1
ATOM 738 C C . GLU A 1 95 ? -1.953 -21.371 2.203 1.00 93.38 95 GLU A C 1
ATOM 740 O O . GLU A 1 95 ? -0.994 -20.941 2.854 1.00 93.38 95 GLU A O 1
ATOM 745 N N . ASN A 1 96 ? -1.989 -21.324 0.872 1.00 93.12 96 ASN A N 1
ATOM 746 C CA . ASN A 1 96 ? -0.908 -20.758 0.073 1.00 93.12 96 ASN A CA 1
ATOM 747 C C . ASN A 1 96 ? -0.819 -19.243 0.248 1.00 93.12 96 ASN A C 1
ATOM 749 O O . ASN A 1 96 ? 0.279 -18.716 0.453 1.00 93.12 96 ASN A O 1
ATOM 753 N N . PHE A 1 97 ? -1.961 -18.550 0.272 1.00 94.50 97 PHE A N 1
ATOM 754 C CA . PHE A 1 97 ? -1.990 -17.120 0.537 1.00 94.50 97 PHE A CA 1
ATOM 755 C C . PHE A 1 97 ? -1.422 -16.790 1.910 1.00 94.50 97 PHE A C 1
ATOM 757 O O . PHE A 1 97 ? -0.669 -15.832 2.034 1.00 94.50 97 PHE A O 1
ATOM 764 N N . LYS A 1 98 ? -1.723 -17.590 2.941 1.00 93.31 98 LYS A N 1
ATOM 765 C CA . LYS A 1 98 ? -1.157 -17.385 4.278 1.00 93.31 98 LYS A CA 1
ATOM 766 C C . LYS A 1 98 ? 0.374 -17.433 4.252 1.00 93.31 98 LYS A C 1
ATOM 768 O O . LYS A 1 98 ? 1.008 -16.506 4.747 1.00 93.31 98 LYS A O 1
ATOM 773 N N . LYS A 1 99 ? 0.963 -18.460 3.628 1.00 94.75 99 LYS A N 1
ATOM 774 C CA . LYS A 1 99 ? 2.428 -18.595 3.490 1.00 94.75 99 LYS A CA 1
ATOM 775 C C . LYS A 1 99 ? 3.030 -17.423 2.713 1.00 94.75 99 LYS A C 1
ATOM 777 O O . LYS A 1 99 ? 4.053 -16.877 3.114 1.00 94.75 99 LYS A O 1
ATOM 782 N N . PHE A 1 100 ? 2.388 -17.018 1.619 1.00 95.44 100 PHE A N 1
ATOM 783 C CA . PHE A 1 100 ? 2.794 -15.853 0.836 1.00 95.44 100 PHE A CA 1
ATOM 784 C C . PHE A 1 100 ? 2.734 -14.565 1.670 1.00 95.44 100 PHE A C 1
ATOM 786 O O . PHE A 1 100 ? 3.707 -13.815 1.733 1.00 95.44 100 PHE A O 1
ATOM 793 N N . TYR A 1 101 ? 1.620 -14.328 2.356 1.00 94.56 101 TYR A N 1
ATOM 794 C CA . TYR A 1 101 ? 1.384 -13.119 3.130 1.00 94.56 101 TYR A CA 1
ATOM 795 C C . TYR A 1 101 ? 2.352 -13.004 4.311 1.00 94.56 101 TYR A C 1
ATOM 797 O O . TYR A 1 101 ? 2.892 -11.930 4.548 1.00 94.56 101 TYR A O 1
ATOM 805 N N . GLU A 1 102 ? 2.656 -14.105 5.001 1.00 92.44 102 GLU A N 1
ATOM 806 C CA . GLU A 1 102 ? 3.661 -14.130 6.075 1.00 92.44 102 GLU A CA 1
ATOM 807 C C . GLU A 1 102 ? 5.046 -13.652 5.609 1.00 92.44 102 GLU A C 1
ATOM 809 O O . GLU A 1 102 ? 5.775 -13.037 6.386 1.00 92.44 102 GLU A O 1
ATOM 814 N N . GLN A 1 103 ? 5.408 -13.900 4.347 1.00 94.75 103 GLN A N 1
ATOM 815 C CA . GLN A 1 103 ? 6.704 -13.502 3.791 1.00 94.75 103 GLN A CA 1
ATOM 816 C C . GLN A 1 103 ? 6.678 -12.117 3.129 1.00 94.75 103 GLN A C 1
ATOM 818 O O . GLN A 1 103 ? 7.665 -11.387 3.200 1.00 94.75 103 GLN A O 1
ATOM 823 N N . PHE A 1 104 ? 5.565 -11.744 2.487 1.00 95.50 104 PHE A N 1
ATOM 824 C CA . PHE A 1 104 ? 5.498 -10.592 1.580 1.00 95.50 104 PHE A CA 1
ATOM 825 C C . PHE A 1 104 ? 4.493 -9.503 1.991 1.00 95.50 104 PHE A C 1
ATOM 827 O O . PHE A 1 104 ? 4.336 -8.520 1.263 1.00 95.50 104 PHE A O 1
ATOM 834 N N . SER A 1 105 ? 3.840 -9.607 3.157 1.00 93.00 105 SER A N 1
ATOM 835 C CA . SER A 1 105 ? 2.873 -8.603 3.642 1.00 93.00 105 SER A CA 1
ATOM 836 C C . SER A 1 105 ? 3.447 -7.185 3.643 1.00 93.00 105 SER A C 1
ATOM 838 O O . SER A 1 105 ? 2.792 -6.251 3.184 1.00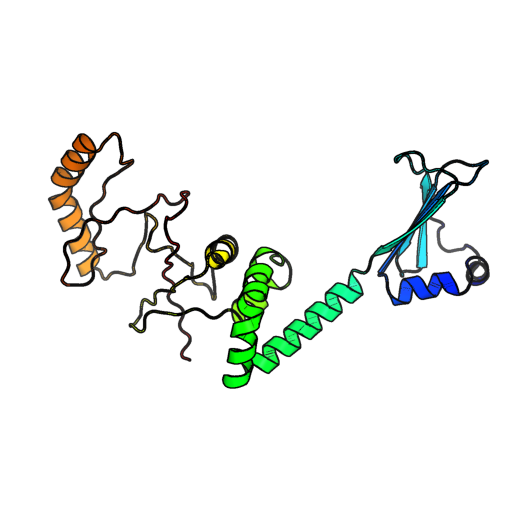 93.00 105 SER A O 1
ATOM 840 N N . LYS A 1 106 ? 4.698 -7.014 4.084 1.00 92.69 106 LYS A N 1
ATOM 841 C CA . LYS A 1 106 ? 5.380 -5.710 4.116 1.00 92.69 106 LYS A CA 1
ATOM 842 C C . LYS A 1 106 ? 5.538 -5.104 2.723 1.00 92.69 106 LYS A C 1
ATOM 844 O O . LYS A 1 106 ? 5.368 -3.901 2.561 1.00 92.69 106 LYS A O 1
ATOM 849 N N . ASN A 1 107 ? 5.812 -5.924 1.709 1.00 93.25 107 ASN A N 1
ATOM 850 C CA . ASN A 1 107 ? 5.932 -5.466 0.326 1.00 93.25 107 ASN A CA 1
ATOM 851 C C . ASN A 1 107 ? 4.581 -5.014 -0.236 1.00 93.25 107 ASN A C 1
ATOM 853 O O . ASN A 1 107 ? 4.523 -3.991 -0.914 1.00 93.25 107 ASN A O 1
ATOM 857 N N . LEU A 1 108 ? 3.496 -5.730 0.078 1.00 93.38 108 LEU A N 1
ATOM 858 C CA . LEU A 1 108 ? 2.143 -5.317 -0.308 1.00 93.38 108 LEU A CA 1
ATOM 859 C C . LEU A 1 108 ? 1.760 -3.992 0.361 1.00 93.38 108 LEU A C 1
ATOM 861 O O . LEU A 1 108 ? 1.312 -3.064 -0.306 1.00 93.38 108 LEU A O 1
ATOM 865 N N . LYS A 1 109 ? 2.003 -3.870 1.669 1.00 91.81 109 LYS A N 1
ATOM 866 C CA . LYS A 1 109 ? 1.728 -2.647 2.435 1.00 91.81 109 LYS A CA 1
ATOM 867 C C . LYS A 1 109 ? 2.512 -1.446 1.897 1.00 91.81 109 LYS A C 1
ATOM 869 O O . LYS A 1 109 ? 1.936 -0.379 1.699 1.00 91.81 109 LYS A O 1
ATOM 874 N N . LEU A 1 110 ? 3.791 -1.632 1.562 1.00 90.88 110 LEU A N 1
ATOM 875 C CA . LEU A 1 110 ? 4.593 -0.598 0.904 1.00 90.88 110 LEU A CA 1
ATOM 876 C C . LEU A 1 110 ? 4.037 -0.240 -0.484 1.00 90.88 110 LEU A C 1
ATOM 878 O O . LEU A 1 110 ? 3.989 0.931 -0.848 1.00 90.88 110 LEU A O 1
ATOM 882 N N . GLY A 1 111 ? 3.557 -1.236 -1.232 1.00 90.50 111 GLY A N 1
ATOM 883 C CA . GLY A 1 111 ? 2.934 -1.044 -2.539 1.00 90.50 111 GLY A CA 1
ATOM 884 C C . GLY A 1 111 ? 1.701 -0.136 -2.504 1.00 90.50 111 GLY A C 1
ATOM 885 O O . GLY A 1 111 ? 1.522 0.663 -3.418 1.00 90.50 111 GLY A O 1
ATOM 886 N N . VAL A 1 112 ? 0.892 -0.183 -1.438 1.00 89.44 112 VAL A N 1
ATOM 887 C CA . VAL A 1 112 ? -0.227 0.767 -1.255 1.00 89.44 112 VAL A CA 1
ATOM 888 C C . VAL A 1 112 ? 0.271 2.198 -1.075 1.00 89.44 112 VAL A C 1
ATOM 890 O O . VAL A 1 112 ? -0.355 3.128 -1.582 1.00 89.44 112 VAL A O 1
ATOM 893 N N . HIS A 1 113 ? 1.404 2.377 -0.395 1.00 86.19 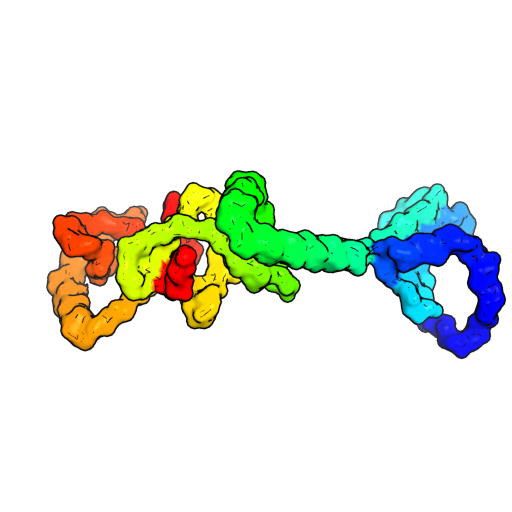113 HIS A N 1
ATOM 894 C CA . HIS A 1 113 ? 1.990 3.694 -0.186 1.00 86.19 113 HIS A CA 1
ATOM 895 C C . HIS A 1 113 ? 2.632 4.266 -1.465 1.00 86.19 113 HIS A C 1
ATOM 897 O O . HIS A 1 113 ? 2.459 5.442 -1.779 1.00 86.19 113 HIS A O 1
ATOM 903 N N . GLU A 1 114 ? 3.372 3.442 -2.213 1.00 85.81 114 GLU A N 1
ATOM 904 C CA . GLU A 1 114 ? 4.180 3.890 -3.357 1.00 85.81 114 GLU A CA 1
ATOM 905 C C . GLU A 1 114 ? 3.432 3.884 -4.703 1.00 85.81 114 GLU A C 1
ATOM 907 O O . GLU A 1 114 ? 3.690 4.739 -5.552 1.00 85.81 114 GLU A O 1
ATOM 912 N N . ASP A 1 115 ? 2.495 2.952 -4.920 1.00 82.62 115 ASP A N 1
ATOM 913 C CA . ASP A 1 115 ? 1.748 2.797 -6.180 1.00 82.62 115 ASP A CA 1
ATOM 914 C C . ASP A 1 115 ? 0.311 3.333 -6.078 1.00 82.62 115 ASP A C 1
ATOM 916 O O . ASP A 1 115 ? -0.671 2.709 -6.501 1.00 82.62 115 ASP A O 1
ATOM 920 N N . TYR A 1 116 ? 0.190 4.541 -5.519 1.00 71.88 116 TYR A N 1
ATOM 921 C CA . TYR A 1 116 ? -1.092 5.219 -5.327 1.00 71.88 116 TYR A CA 1
ATOM 922 C C . TYR A 1 116 ? -1.871 5.400 -6.643 1.00 71.88 116 TYR A C 1
ATOM 924 O O . TYR A 1 116 ? -3.091 5.283 -6.694 1.00 71.88 116 TYR A O 1
ATOM 932 N N . SER A 1 117 ? -1.177 5.666 -7.749 1.00 72.00 117 SER A N 1
ATOM 933 C CA . SER A 1 117 ? -1.833 6.061 -9.003 1.00 72.00 117 SER A CA 1
ATOM 934 C C . SER A 1 117 ? -2.472 4.913 -9.789 1.00 72.00 117 SER A C 1
ATOM 936 O O . SER A 1 117 ? -3.437 5.154 -10.514 1.00 72.00 117 SER A O 1
ATOM 938 N N . THR A 1 118 ? -1.932 3.690 -9.698 1.00 81.38 118 THR A N 1
ATOM 939 C CA . THR A 1 118 ? -2.261 2.630 -10.666 1.00 81.38 118 THR A CA 1
ATOM 940 C C . THR A 1 118 ? -2.818 1.377 -10.006 1.00 81.38 118 THR A C 1
ATOM 942 O O . THR A 1 118 ? -3.871 0.901 -10.428 1.00 81.38 118 THR A O 1
ATOM 945 N N . ASN A 1 119 ? -2.143 0.841 -8.985 1.00 85.69 119 ASN A N 1
ATOM 946 C CA . ASN A 1 119 ? -2.479 -0.481 -8.441 1.00 85.69 119 ASN A CA 1
ATOM 947 C C . ASN A 1 119 ? -2.993 -0.466 -6.993 1.00 85.69 119 ASN A C 1
ATOM 949 O O . ASN A 1 119 ? -3.407 -1.518 -6.511 1.00 85.69 119 ASN A O 1
ATOM 953 N N . HIS A 1 120 ? -3.037 0.690 -6.314 1.00 85.25 120 HIS A N 1
ATOM 954 C CA . HIS A 1 120 ? -3.369 0.767 -4.882 1.00 85.25 120 HIS A CA 1
ATOM 955 C C . HIS A 1 120 ? -4.644 0.013 -4.476 1.00 85.25 120 HIS A C 1
ATOM 957 O O . HIS A 1 120 ? -4.617 -0.684 -3.470 1.00 85.25 120 HIS A O 1
ATOM 963 N N . LYS A 1 121 ? -5.739 0.101 -5.253 1.00 86.62 121 LYS A N 1
ATOM 964 C CA . LYS A 1 121 ? -7.008 -0.583 -4.929 1.00 86.62 121 LYS A CA 1
ATOM 965 C C . LYS A 1 121 ? -6.844 -2.098 -4.916 1.00 86.62 121 LYS A C 1
ATOM 967 O O . LYS A 1 121 ? -7.195 -2.747 -3.942 1.00 86.62 121 LYS A O 1
ATOM 972 N N . LYS A 1 122 ? -6.219 -2.632 -5.967 1.00 89.56 122 LYS A N 1
ATOM 973 C CA . LYS A 1 122 ? -5.955 -4.068 -6.100 1.00 89.56 122 LYS A CA 1
ATOM 974 C C . LYS A 1 122 ? -5.030 -4.581 -5.003 1.00 89.56 122 LYS A C 1
ATOM 976 O O . LYS A 1 122 ? -5.210 -5.680 -4.503 1.00 89.56 122 LYS A O 1
ATOM 981 N N . ILE A 1 123 ? -4.024 -3.789 -4.631 1.00 91.56 123 ILE A N 1
ATOM 982 C CA . ILE A 1 123 ? -3.114 -4.155 -3.543 1.00 91.56 123 ILE A CA 1
ATOM 983 C C . ILE A 1 123 ? -3.856 -4.096 -2.200 1.00 91.56 123 ILE A C 1
ATOM 985 O O . ILE A 1 123 ? -3.686 -4.998 -1.386 1.00 91.56 123 ILE A O 1
ATOM 989 N N . ALA A 1 124 ? -4.719 -3.098 -1.984 1.00 89.88 124 ALA A N 1
ATOM 990 C CA . ALA A 1 124 ? -5.544 -2.995 -0.781 1.00 89.88 124 ALA A CA 1
ATOM 991 C C . ALA A 1 124 ? -6.468 -4.214 -0.603 1.00 89.88 124 ALA A C 1
ATOM 993 O O . ALA A 1 124 ? -6.564 -4.724 0.510 1.00 89.88 124 ALA A O 1
ATOM 994 N N . ASP A 1 125 ? -7.042 -4.751 -1.688 1.00 90.81 125 ASP A N 1
ATOM 995 C CA . ASP A 1 125 ? -7.842 -5.989 -1.666 1.00 90.81 125 ASP A CA 1
ATOM 996 C C . ASP A 1 125 ? -7.043 -7.228 -1.197 1.00 90.81 125 ASP A C 1
ATOM 998 O O . ASP A 1 125 ? -7.621 -8.207 -0.713 1.00 90.81 125 ASP A O 1
ATOM 1002 N N . LEU A 1 126 ? -5.710 -7.209 -1.316 1.00 92.00 126 LEU A N 1
ATOM 1003 C CA . LEU A 1 126 ? -4.813 -8.292 -0.892 1.00 92.00 126 LEU A CA 1
ATOM 1004 C C . LEU A 1 126 ? -4.312 -8.125 0.550 1.00 92.00 126 LEU A C 1
ATOM 1006 O O . LEU A 1 126 ? -3.818 -9.085 1.142 1.00 92.00 126 LEU A O 1
ATOM 1010 N N . ILE A 1 127 ? -4.437 -6.938 1.146 1.00 91.31 127 ILE A N 1
ATOM 1011 C CA . ILE A 1 127 ? -3.997 -6.720 2.526 1.00 91.31 127 ILE A CA 1
ATOM 1012 C C . ILE A 1 127 ? -4.932 -7.453 3.496 1.00 91.31 127 ILE A C 1
ATOM 1014 O O . ILE A 1 127 ? -6.146 -7.550 3.309 1.00 91.31 127 ILE A O 1
ATOM 1018 N N . ARG A 1 128 ? -4.342 -8.020 4.547 1.00 89.19 128 ARG A N 1
ATOM 1019 C CA . ARG A 1 128 ? -5.030 -8.690 5.651 1.00 89.19 128 ARG A CA 1
ATOM 1020 C C . ARG A 1 128 ? -4.607 -8.066 6.971 1.00 89.19 128 ARG A C 1
ATOM 1022 O O . ARG A 1 128 ? -3.419 -7.827 7.204 1.00 89.19 128 ARG A O 1
ATOM 1029 N N . PHE A 1 129 ? -5.585 -7.867 7.841 1.00 87.75 129 PHE A N 1
ATOM 1030 C CA . PHE A 1 129 ? -5.381 -7.395 9.200 1.00 87.75 129 PHE A CA 1
ATOM 1031 C C . PHE A 1 129 ? -6.100 -8.304 10.184 1.00 87.75 129 PHE A C 1
ATOM 1033 O O . PHE A 1 129 ? -7.070 -8.980 9.837 1.00 87.75 129 PHE A O 1
ATOM 1040 N N . HIS A 1 130 ? -5.636 -8.286 11.427 1.00 85.62 130 HIS A N 1
ATOM 1041 C CA . HIS A 1 130 ? -6.421 -8.819 12.525 1.00 85.62 130 HIS A CA 1
ATOM 1042 C C . HIS A 1 130 ? -7.560 -7.852 12.829 1.00 85.62 130 HIS A C 1
ATOM 1044 O O . HIS A 1 130 ? -7.358 -6.639 12.842 1.00 85.62 130 HIS A O 1
ATOM 1050 N N . THR A 1 131 ? -8.748 -8.383 13.089 1.00 84.50 131 THR A N 1
ATOM 1051 C CA . THR A 1 131 ? -9.906 -7.576 13.472 1.00 84.50 131 THR A CA 1
ATOM 1052 C C . THR A 1 131 ? -10.485 -8.063 14.791 1.00 84.50 131 THR A C 1
ATOM 1054 O O . THR A 1 131 ? -10.293 -9.216 15.190 1.00 84.50 131 THR A O 1
ATOM 1057 N N . SER A 1 132 ? -11.179 -7.184 15.509 1.00 81.62 132 SER A N 1
ATOM 1058 C CA . SER A 1 132 ? -12.002 -7.593 16.641 1.00 81.62 132 SER A CA 1
ATOM 1059 C C . SER A 1 132 ? -13.214 -8.368 16.121 1.00 81.62 132 SER A C 1
ATOM 1061 O O . SER A 1 132 ? -14.006 -7.829 15.347 1.00 81.62 132 SER A O 1
ATOM 1063 N N . ALA A 1 133 ? -13.397 -9.608 16.569 1.00 65.69 133 ALA A N 1
ATOM 1064 C CA . ALA A 1 133 ? -14.606 -10.377 16.290 1.00 65.69 133 ALA A CA 1
ATOM 1065 C C . ALA A 1 133 ? -15.779 -9.821 17.114 1.00 65.69 133 ALA A C 1
ATOM 1067 O O . ALA A 1 133 ? -16.104 -10.371 18.161 1.00 65.69 133 ALA A O 1
ATOM 1068 N N . SER A 1 134 ? -16.384 -8.702 16.710 1.00 47.59 134 SER A N 1
ATOM 1069 C CA . SER A 1 134 ? -17.631 -8.264 17.343 1.00 47.59 134 SER A CA 1
ATOM 1070 C C . SER A 1 134 ? -18.470 -7.339 16.463 1.00 47.59 134 SER A C 1
ATOM 1072 O O . SER A 1 134 ? -18.115 -6.185 16.247 1.00 47.59 134 SER A O 1
ATOM 1074 N N . GLY A 1 135 ? -19.617 -7.862 16.022 1.00 60.81 135 GLY A N 1
ATOM 1075 C CA . GLY A 1 135 ? -20.795 -7.091 15.616 1.00 60.81 135 GLY A CA 1
ATOM 1076 C C . GLY A 1 135 ? -20.635 -6.135 14.431 1.00 60.81 135 GLY A C 1
ATOM 1077 O O . GLY A 1 135 ? -19.823 -6.343 13.532 1.00 60.81 135 GLY A O 1
ATOM 1078 N N . GLU A 1 136 ? -21.468 -5.094 14.442 1.00 60.66 136 GLU A N 1
ATOM 1079 C CA . GLU A 1 136 ? -21.603 -4.089 13.377 1.00 60.66 136 GLU A CA 1
ATOM 1080 C C . GLU A 1 136 ? -20.426 -3.097 13.322 1.00 60.66 136 GLU A C 1
ATOM 1082 O O . GLU A 1 136 ? -20.232 -2.436 12.309 1.00 60.66 136 GLU A O 1
ATOM 1087 N N . ASN A 1 137 ? -19.597 -3.022 14.371 1.00 67.19 137 ASN A N 1
ATOM 1088 C CA . ASN A 1 137 ? -18.444 -2.122 14.457 1.00 67.19 137 ASN A CA 1
ATOM 1089 C C . ASN A 1 137 ? -17.155 -2.924 14.657 1.00 67.19 137 ASN A C 1
ATOM 1091 O O . ASN A 1 137 ? -16.761 -3.237 15.781 1.00 67.19 137 ASN A O 1
ATOM 1095 N N . GLN A 1 138 ? -16.481 -3.245 13.553 1.00 74.56 138 GLN A N 1
ATOM 1096 C CA . GLN A 1 138 ? -15.201 -3.945 13.598 1.00 74.56 138 GLN A CA 1
ATOM 1097 C C . GLN A 1 138 ? -14.039 -2.970 13.830 1.00 74.56 138 GLN A C 1
ATOM 1099 O O . GLN A 1 138 ? -13.978 -1.871 13.278 1.00 74.56 138 GLN A O 1
ATOM 1104 N N . VAL A 1 139 ? -13.082 -3.386 14.657 1.00 82.44 139 VAL A N 1
ATOM 1105 C CA . VAL A 1 139 ? -11.827 -2.665 14.881 1.00 82.44 139 VAL A CA 1
ATOM 1106 C C . VAL A 1 139 ? -10.703 -3.414 14.187 1.00 82.44 139 VAL A C 1
ATOM 1108 O O . VAL A 1 139 ? -10.570 -4.622 14.368 1.00 82.44 139 VAL A O 1
ATOM 1111 N N . ILE A 1 140 ? -9.894 -2.702 13.404 1.00 86.50 140 ILE A N 1
ATOM 1112 C CA . ILE A 1 140 ? -8.710 -3.238 12.740 1.00 86.50 140 ILE A CA 1
ATOM 1113 C C . ILE A 1 140 ? -7.489 -3.030 13.641 1.00 86.50 140 ILE A C 1
ATOM 1115 O O . ILE A 1 140 ? -7.113 -1.911 13.997 1.00 86.50 140 ILE A O 1
ATOM 1119 N N . PHE A 1 141 ? -6.818 -4.125 13.975 1.00 84.25 141 PHE A N 1
ATOM 1120 C CA . PHE A 1 141 ? -5.557 -4.088 14.698 1.00 84.25 141 PHE A CA 1
ATOM 1121 C C . PHE A 1 141 ? -4.396 -3.969 13.716 1.00 84.25 141 PHE A C 1
ATOM 1123 O O . PHE A 1 141 ? -4.052 -4.911 12.999 1.00 84.25 141 PHE A O 1
ATOM 1130 N N . MET A 1 142 ? -3.788 -2.790 13.714 1.00 85.69 142 MET A N 1
ATOM 1131 C CA . MET A 1 142 ? -2.571 -2.481 12.976 1.00 85.69 142 MET A CA 1
ATOM 1132 C C . MET A 1 142 ? -1.390 -2.588 13.934 1.00 85.69 142 MET A C 1
ATOM 1134 O O . MET A 1 142 ? -1.154 -1.725 14.777 1.00 85.69 142 MET A O 1
ATOM 1138 N N . THR A 1 143 ? -0.718 -3.732 13.878 1.00 84.56 143 THR A N 1
ATOM 1139 C CA . THR A 1 143 ? 0.321 -4.119 14.838 1.00 84.56 143 THR A CA 1
ATOM 1140 C C . THR A 1 143 ? 1.730 -3.910 14.297 1.00 84.56 143 THR A C 1
ATOM 1142 O O . THR A 1 143 ? 2.695 -4.094 15.036 1.00 84.56 143 THR A O 1
ATOM 1145 N N . GLU A 1 144 ? 1.875 -3.571 13.015 1.00 85.69 144 GLU A N 1
ATOM 1146 C CA . GLU A 1 144 ? 3.174 -3.351 12.390 1.00 85.69 144 GLU A CA 1
ATOM 1147 C C . GLU A 1 144 ? 3.418 -1.858 12.119 1.00 85.69 144 GLU A C 1
ATOM 1149 O O . GLU A 1 144 ? 2.514 -1.166 11.657 1.00 85.69 144 GLU A O 1
ATOM 1154 N N . PRO A 1 145 ? 4.654 -1.345 12.289 1.00 86.06 145 PRO A N 1
ATOM 1155 C CA . PRO A 1 145 ? 4.965 0.065 12.019 1.00 86.06 145 PRO A CA 1
ATOM 1156 C C . PRO A 1 145 ? 4.627 0.533 10.596 1.00 86.06 145 PRO A C 1
ATOM 1158 O O . PRO A 1 145 ? 4.343 1.704 10.370 1.00 86.06 145 PRO A O 1
ATOM 1161 N N . ILE A 1 146 ? 4.659 -0.380 9.620 1.00 86.25 146 ILE A N 1
ATOM 1162 C CA . ILE A 1 146 ? 4.326 -0.074 8.224 1.00 86.25 146 ILE A CA 1
ATOM 1163 C C . ILE A 1 146 ? 2.831 0.230 8.024 1.00 86.25 146 ILE A C 1
ATOM 1165 O O . ILE A 1 146 ? 2.474 0.912 7.068 1.00 86.25 146 ILE A O 1
ATOM 1169 N N . ASP A 1 147 ? 1.960 -0.227 8.926 1.00 88.12 147 ASP A N 1
ATOM 1170 C CA . ASP A 1 147 ? 0.510 -0.046 8.813 1.00 88.12 147 ASP A CA 1
ATOM 1171 C C . ASP A 1 147 ? 0.112 1.432 8.875 1.00 88.12 147 ASP A C 1
ATOM 1173 O O . ASP A 1 147 ? -0.803 1.858 8.171 1.00 88.12 147 ASP A O 1
ATOM 1177 N N . GLU A 1 148 ? 0.855 2.240 9.638 1.00 82.75 148 GLU A N 1
ATOM 1178 C CA . GLU A 1 148 ? 0.647 3.688 9.716 1.00 82.75 148 GLU A CA 1
ATOM 1179 C C . GLU A 1 148 ? 0.853 4.373 8.354 1.00 82.75 148 GLU A C 1
ATOM 1181 O O . GLU A 1 148 ? 0.130 5.306 8.009 1.00 82.75 148 GLU A O 1
ATOM 1186 N N . TYR A 1 149 ? 1.775 3.872 7.528 1.00 84.69 149 TYR A N 1
ATOM 1187 C CA . TYR A 1 149 ? 1.971 4.376 6.166 1.00 84.69 149 TYR A CA 1
ATOM 1188 C C . TYR A 1 149 ? 0.849 3.937 5.220 1.00 84.69 149 TYR A C 1
ATOM 1190 O O . TYR A 1 149 ? 0.501 4.672 4.295 1.00 84.69 149 TYR A O 1
ATOM 1198 N N . VAL A 1 150 ? 0.248 2.765 5.455 1.00 86.69 150 VAL A N 1
ATOM 1199 C CA . VAL A 1 150 ? -0.870 2.262 4.641 1.00 86.69 150 VAL A CA 1
ATOM 1200 C C . VAL A 1 150 ? -2.085 3.172 4.795 1.00 86.69 150 VAL A C 1
ATOM 1202 O O . VAL A 1 150 ? -2.620 3.646 3.798 1.00 86.69 150 VAL A O 1
ATOM 1205 N N . VAL A 1 151 ? -2.492 3.480 6.027 1.00 84.25 151 VAL A N 1
ATOM 1206 C CA . VAL A 1 151 ? -3.678 4.315 6.320 1.00 84.25 151 VAL A CA 1
ATOM 1207 C C . VAL A 1 151 ? -3.525 5.783 5.941 1.00 84.25 151 VAL A C 1
ATOM 1209 O O . VAL A 1 151 ? -4.522 6.472 5.736 1.00 84.25 151 VAL A O 1
ATOM 1212 N N . GLN A 1 152 ? -2.293 6.281 5.801 1.00 82.88 152 GLN A N 1
ATOM 1213 C CA . GLN A 1 152 ? -2.066 7.620 5.252 1.00 82.88 152 GLN A CA 1
ATOM 1214 C C . GLN A 1 152 ? -2.557 7.728 3.800 1.00 82.88 152 GLN A C 1
ATOM 1216 O O . GLN A 1 152 ? -3.081 8.778 3.415 1.00 82.88 152 GLN A O 1
ATOM 1221 N N . GLN A 1 153 ? -2.423 6.650 3.018 1.00 85.62 153 GLN A N 1
ATOM 1222 C CA . GLN A 1 153 ? -2.876 6.594 1.623 1.00 85.62 153 GLN A CA 1
ATOM 1223 C C . GLN A 1 153 ? -4.260 5.955 1.466 1.00 85.62 153 GLN A C 1
ATOM 1225 O O . GLN A 1 153 ? -5.051 6.391 0.629 1.00 85.62 153 GLN A O 1
ATOM 1230 N N . LEU A 1 154 ? -4.587 4.956 2.286 1.00 85.88 154 LEU A N 1
ATOM 1231 C CA . LEU A 1 154 ? -5.864 4.251 2.276 1.00 85.88 154 LEU A CA 1
ATOM 1232 C C . LEU A 1 154 ? -6.823 4.876 3.298 1.00 85.88 154 LEU A C 1
ATOM 1234 O O . LEU A 1 154 ? -7.036 4.335 4.374 1.00 85.88 154 LEU A O 1
ATOM 1238 N N . LYS A 1 155 ? -7.387 6.042 2.972 1.00 83.25 155 LYS A N 1
ATOM 1239 C CA . LYS A 1 155 ? -8.339 6.752 3.856 1.00 83.25 155 LYS A CA 1
ATOM 1240 C C . LYS A 1 155 ? -9.760 6.192 3.801 1.00 83.25 155 LYS A C 1
ATOM 1242 O O . LYS A 1 155 ? -10.549 6.404 4.715 1.00 83.25 155 LYS A O 1
ATOM 1247 N N . GLU A 1 156 ? -10.083 5.504 2.717 1.00 86.31 156 GLU A N 1
ATOM 1248 C CA . GLU A 1 156 ? -11.392 4.924 2.449 1.00 86.31 156 GLU A CA 1
ATOM 1249 C C . GLU A 1 156 ? -11.194 3.568 1.778 1.00 86.31 156 GLU A C 1
ATOM 1251 O O . GLU A 1 156 ? -10.292 3.398 0.953 1.00 86.31 156 GLU A O 1
ATOM 1256 N N . TYR A 1 157 ? -12.045 2.612 2.125 1.00 85.81 157 TYR A N 1
ATOM 1257 C CA . TYR A 1 157 ? -12.100 1.310 1.487 1.00 85.81 157 TYR A CA 1
ATOM 1258 C C . TYR A 1 157 ? -13.557 0.871 1.360 1.00 85.81 157 TYR A C 1
ATOM 1260 O O . TYR A 1 157 ? -14.318 0.955 2.321 1.00 85.81 157 TYR A O 1
ATOM 1268 N N . ASP A 1 158 ? -13.944 0.423 0.165 1.00 85.44 158 ASP A N 1
ATOM 1269 C CA . ASP A 1 158 ? -15.309 -0.034 -0.138 1.00 85.44 158 ASP A CA 1
ATOM 1270 C C . ASP A 1 158 ? -16.406 0.983 0.254 1.00 85.44 158 ASP A C 1
ATOM 1272 O O . ASP A 1 158 ? -17.432 0.645 0.840 1.00 85.44 158 ASP A O 1
ATOM 1276 N N . GLY A 1 159 ? -16.149 2.274 -0.001 1.00 83.75 159 GLY A N 1
ATOM 1277 C CA . GLY A 1 159 ? -17.068 3.371 0.327 1.00 83.75 159 GLY A CA 1
ATOM 1278 C C . GLY A 1 159 ? -17.132 3.742 1.813 1.00 83.75 159 GLY A C 1
ATOM 1279 O O . GLY A 1 159 ? -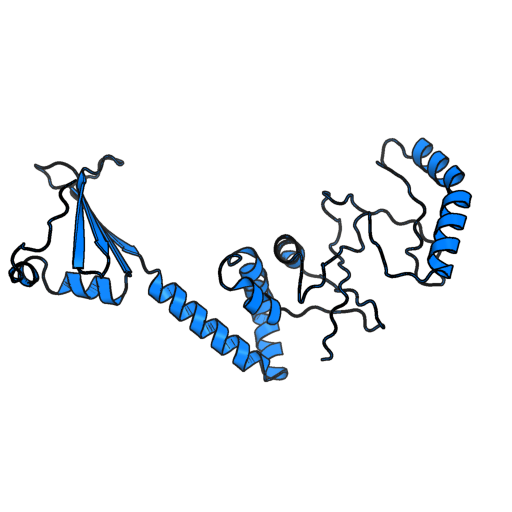17.904 4.624 2.185 1.00 83.75 159 GLY A O 1
ATOM 1280 N N . LYS A 1 160 ? -16.338 3.091 2.673 1.00 84.06 160 LYS A N 1
ATOM 1281 C CA . LYS A 1 160 ? -16.298 3.341 4.118 1.00 84.06 160 LYS A CA 1
ATOM 1282 C C . LYS A 1 160 ? -14.987 4.015 4.502 1.00 84.06 160 LYS A C 1
ATOM 1284 O O . LYS A 1 160 ? -13.904 3.539 4.158 1.00 84.06 160 LYS A O 1
ATOM 1289 N N . GLN A 1 161 ? -15.078 5.127 5.225 1.00 84.00 161 GLN A N 1
ATOM 1290 C CA . GLN A 1 161 ? -13.893 5.828 5.718 1.00 84.00 161 GLN A CA 1
ATOM 1291 C C . GLN A 1 161 ? -13.227 5.041 6.849 1.00 84.00 161 GLN A C 1
ATOM 1293 O O . GLN A 1 161 ? -13.908 4.493 7.716 1.00 84.00 161 GLN A O 1
ATOM 1298 N N . LEU A 1 162 ? -11.893 5.002 6.847 1.00 82.06 162 LEU A N 1
ATOM 1299 C CA . LEU A 1 162 ? -11.129 4.445 7.959 1.00 82.06 162 LEU A CA 1
ATOM 1300 C C . LEU A 1 162 ? -10.946 5.539 9.012 1.00 82.06 162 LEU A C 1
ATOM 1302 O O . LEU A 1 162 ? -10.396 6.601 8.716 1.00 82.06 162 LEU A O 1
ATOM 1306 N N . VAL A 1 163 ? -11.374 5.276 10.246 1.00 80.75 163 VAL A N 1
ATOM 1307 C CA . VAL A 1 163 ? -11.286 6.245 11.345 1.00 80.75 163 VAL A CA 1
ATOM 1308 C C . VAL A 1 163 ? -10.393 5.678 12.443 1.00 80.75 163 VAL A C 1
ATOM 1310 O O . VAL A 1 163 ? -10.512 4.523 12.841 1.00 80.75 163 VAL A O 1
ATOM 1313 N N . SER A 1 164 ? -9.447 6.474 12.938 1.00 80.38 164 SER A N 1
ATOM 1314 C CA . SER A 1 164 ? -8.593 6.040 14.047 1.00 80.38 164 SER A CA 1
ATOM 1315 C C . SER A 1 164 ? -9.362 6.087 15.364 1.00 80.38 164 SER A C 1
ATOM 1317 O O . SER A 1 164 ? -9.980 7.102 15.668 1.00 80.38 164 SER A O 1
ATOM 1319 N N . VAL A 1 165 ? -9.274 5.032 16.180 1.00 77.44 165 VAL A N 1
ATOM 1320 C CA . VAL A 1 165 ? -9.883 5.033 17.526 1.00 77.44 165 VAL A CA 1
ATOM 1321 C C . VAL A 1 165 ? -9.036 5.772 18.559 1.00 77.44 165 VAL A C 1
ATOM 1323 O O . VAL A 1 165 ? -9.500 6.033 19.663 1.00 77.44 165 VAL A O 1
ATOM 1326 N N . THR A 1 166 ? -7.788 6.103 18.220 1.00 75.25 166 THR A N 1
ATOM 1327 C CA . THR A 1 166 ? -6.848 6.807 19.107 1.00 75.25 166 THR A CA 1
ATOM 1328 C C . THR A 1 166 ? -6.718 8.294 18.777 1.00 75.25 166 THR A C 1
ATOM 1330 O O . THR A 1 166 ? -5.915 8.993 19.403 1.00 75.25 166 THR A O 1
ATOM 1333 N N . LYS A 1 167 ? -7.508 8.789 17.815 1.00 74.38 167 LYS A N 1
ATOM 1334 C CA . LYS A 1 167 ? -7.610 10.208 17.470 1.00 74.38 167 LYS A CA 1
ATOM 1335 C C . LYS A 1 167 ? -8.921 10.798 17.976 1.00 74.38 167 LYS A C 1
ATOM 1337 O O . LYS A 1 167 ? -9.927 10.106 18.108 1.00 74.38 167 LYS A O 1
ATOM 1342 N N . GLU A 1 168 ? -8.894 12.092 18.267 1.00 72.94 168 GLU A N 1
ATOM 1343 C CA . GLU A 1 168 ? -10.102 12.857 18.570 1.00 72.94 168 GLU A CA 1
ATOM 1344 C C . GLU A 1 168 ? -11.136 12.783 17.428 1.00 72.94 168 GLU A C 1
ATOM 1346 O O . GLU A 1 168 ? -10.777 12.614 16.262 1.00 72.94 168 GLU A O 1
ATOM 1351 N N . GLY A 1 169 ? -12.415 12.971 17.762 1.00 70.88 169 GLY A N 1
ATOM 1352 C CA . GLY A 1 169 ? -13.486 13.060 16.763 1.00 70.88 169 GLY A CA 1
ATOM 1353 C C . GLY A 1 169 ? -13.986 11.716 16.231 1.00 70.88 169 GLY A C 1
ATOM 1354 O O . GLY A 1 169 ? -14.589 11.683 15.164 1.00 70.88 169 GLY A O 1
ATOM 1355 N N . LEU A 1 170 ? -13.750 10.612 16.949 1.00 73.69 170 LEU A N 1
ATOM 1356 C CA . LEU A 1 170 ? -14.389 9.335 16.638 1.00 73.69 170 LEU A CA 1
ATOM 1357 C C . LEU A 1 170 ? -15.907 9.457 16.832 1.00 73.69 170 LEU A C 1
ATOM 1359 O O . LEU A 1 170 ? -16.386 9.622 17.955 1.00 73.69 170 LEU A O 1
ATOM 1363 N N . GLU A 1 171 ? -16.647 9.335 15.737 1.00 71.75 171 GLU A N 1
ATOM 1364 C CA . GLU A 1 171 ? -18.104 9.252 15.737 1.00 71.75 171 GLU A CA 1
ATOM 1365 C C . GLU A 1 171 ? -18.514 7.810 15.452 1.00 71.75 171 GLU A C 1
ATOM 1367 O O . GLU A 1 171 ? -18.157 7.237 14.421 1.00 71.75 171 GLU A O 1
ATOM 1372 N N . LEU A 1 172 ? -19.243 7.212 16.390 1.00 73.25 172 LEU A N 1
ATOM 1373 C CA . LEU A 1 172 ? -19.862 5.908 16.203 1.00 73.25 172 LEU A CA 1
ATOM 1374 C C . LEU A 1 172 ? -21.330 6.111 15.806 1.00 73.25 172 LEU A C 1
ATOM 1376 O O . LEU A 1 172 ? -21.943 7.085 16.252 1.00 73.25 172 LEU A O 1
ATOM 1380 N N . PRO A 1 173 ? -21.901 5.222 14.978 1.00 71.44 173 PRO A N 1
ATOM 1381 C CA . PRO A 1 173 ? -23.340 5.208 14.761 1.00 71.44 173 PRO A CA 1
ATOM 1382 C C . PRO A 1 173 ? -24.044 4.949 16.102 1.00 71.44 173 PRO A C 1
ATOM 1384 O O . PRO A 1 173 ? -23.772 3.947 16.759 1.00 71.44 173 PRO A O 1
ATOM 1387 N N . GLU A 1 174 ? -24.912 5.877 16.502 1.00 70.19 174 GLU A N 1
ATOM 1388 C CA . GLU A 1 174 ? -25.677 5.870 17.756 1.00 70.19 174 GLU A CA 1
ATOM 1389 C C . GLU A 1 174 ? -27.173 5.961 17.431 1.00 70.19 174 GLU A C 1
ATOM 1391 O O . GLU A 1 174 ? -27.561 6.592 16.443 1.00 70.19 174 GLU A O 1
ATOM 1396 N N . ASP A 1 175 ? -28.023 5.373 18.275 1.00 77.00 175 ASP A N 1
ATOM 1397 C CA . ASP A 1 175 ? -29.469 5.606 18.196 1.00 77.00 175 ASP A CA 1
ATOM 1398 C C . ASP A 1 175 ? -29.897 6.937 18.865 1.00 77.00 175 ASP A C 1
ATOM 1400 O O . ASP A 1 175 ? -29.128 7.602 19.573 1.00 77.00 175 ASP A O 1
ATOM 1404 N N . ASP A 1 176 ? -31.151 7.353 18.642 1.00 77.19 176 ASP A N 1
ATOM 1405 C CA . ASP A 1 176 ? -31.722 8.595 19.195 1.00 77.19 176 ASP A CA 1
ATOM 1406 C C . ASP A 1 176 ? -31.681 8.659 20.738 1.00 77.19 176 ASP A C 1
ATOM 1408 O O . ASP A 1 176 ? -31.668 9.744 21.331 1.00 77.19 176 ASP A O 1
ATOM 1412 N N . GLY A 1 177 ? -31.726 7.510 21.412 1.00 78.31 177 GLY A N 1
ATOM 1413 C CA . GLY A 1 177 ? -31.638 7.380 22.864 1.00 78.31 177 GLY A CA 1
ATOM 1414 C C . GLY A 1 177 ? -30.203 7.504 23.375 1.00 78.31 177 GLY A C 1
ATOM 1415 O O . GLY A 1 177 ? -29.962 8.221 24.352 1.00 78.31 177 GLY A O 1
ATOM 1416 N N . GLU A 1 178 ? -29.250 6.862 22.702 1.00 76.38 178 GLU A N 1
ATOM 1417 C CA . GLU A 1 178 ? -27.815 6.953 22.999 1.00 76.38 178 GLU A CA 1
ATOM 1418 C C . GLU A 1 178 ? -27.286 8.376 22.798 1.00 76.38 178 GLU A C 1
ATOM 1420 O O . GLU A 1 178 ? -26.618 8.919 23.685 1.00 76.38 178 GLU A O 1
ATOM 1425 N N . THR A 1 179 ? -27.715 9.037 21.720 1.00 74.00 179 THR A N 1
ATOM 1426 C CA . THR A 1 179 ? -27.356 10.429 21.418 1.00 74.00 179 THR A CA 1
ATOM 1427 C C . THR A 1 179 ? -27.776 11.374 22.550 1.00 74.00 179 THR A C 1
ATOM 1429 O O . THR A 1 179 ? -26.972 12.163 23.056 1.00 74.00 179 THR A O 1
ATOM 1432 N N . LYS A 1 180 ? -29.025 11.263 23.025 1.00 78.75 180 LYS A N 1
ATOM 1433 C CA . LYS A 1 180 ? -29.542 12.084 24.138 1.00 78.75 180 LYS A CA 1
ATOM 1434 C C . LYS A 1 180 ? -28.802 11.822 25.445 1.00 78.75 180 LYS A C 1
ATOM 1436 O O . LYS A 1 180 ? -28.560 12.745 26.228 1.00 78.75 180 LYS A O 1
ATOM 1441 N N . LYS A 1 181 ? -28.438 10.564 25.705 1.00 78.56 181 LYS A N 1
ATOM 1442 C CA . LYS A 1 181 ? -27.656 10.191 26.888 1.00 78.56 181 LYS A CA 1
ATOM 1443 C C . LYS A 1 181 ? -26.260 10.817 26.838 1.00 78.56 181 LYS A C 1
ATOM 1445 O O . LYS A 1 181 ? -25.823 11.382 27.840 1.00 78.56 181 LYS A O 1
ATOM 1450 N N . ARG A 1 182 ? -25.614 10.809 25.669 1.00 71.75 182 ARG A N 1
ATOM 1451 C CA . ARG A 1 182 ? -24.312 11.447 25.438 1.00 71.75 182 ARG A CA 1
ATOM 1452 C C . ARG A 1 182 ? -24.358 12.956 25.666 1.00 71.75 182 ARG A C 1
ATOM 1454 O O . ARG A 1 182 ? -23.488 13.487 26.351 1.00 71.75 182 ARG A O 1
ATOM 1461 N N . GLU A 1 183 ? -25.379 13.646 25.161 1.00 78.31 183 GLU A N 1
ATOM 1462 C CA . GLU A 1 183 ? -25.559 15.085 25.404 1.00 78.31 183 GLU A CA 1
ATOM 1463 C C . GLU A 1 183 ? -25.769 15.398 26.893 1.00 78.31 183 GLU A C 1
ATOM 1465 O O . GLU A 1 183 ? -25.159 16.327 27.430 1.00 78.31 183 GLU A O 1
ATOM 1470 N N . SER A 1 184 ? -26.575 14.584 27.585 1.00 79.75 184 SER A N 1
ATOM 1471 C CA . SER A 1 184 ? -26.801 14.716 29.027 1.00 79.75 184 SER A CA 1
ATOM 1472 C C . SER A 1 184 ? -25.516 14.520 29.833 1.00 79.75 184 SER A C 1
ATOM 1474 O O . SER A 1 184 ? -25.217 15.316 30.724 1.00 79.75 184 SER A O 1
ATOM 1476 N N . ASP A 1 185 ? -24.735 13.485 29.528 1.00 80.25 185 ASP A N 1
ATOM 1477 C CA . ASP A 1 185 ? -23.493 13.199 30.244 1.00 80.25 185 ASP A CA 1
ATOM 1478 C C . ASP A 1 185 ? -22.408 14.234 29.917 1.00 80.25 185 ASP A C 1
ATOM 1480 O O . ASP A 1 185 ? -21.690 14.674 30.817 1.00 80.25 185 ASP A O 1
ATOM 1484 N N . LYS A 1 186 ? -22.361 14.736 28.676 1.00 80.38 186 LYS A N 1
ATOM 1485 C CA . LYS A 1 186 ? -21.481 15.848 28.297 1.00 80.38 186 LYS A CA 1
ATOM 1486 C C . LYS A 1 186 ? -21.743 17.090 29.150 1.00 80.38 186 LYS A C 1
ATOM 1488 O O . LYS A 1 186 ? -20.792 17.692 29.642 1.00 80.38 186 LYS A O 1
ATOM 1493 N N . ALA A 1 187 ? -23.013 17.422 29.389 1.00 83.12 187 ALA A N 1
ATOM 1494 C CA . ALA A 1 187 ? -23.395 18.531 30.262 1.00 83.12 187 ALA A CA 1
ATOM 1495 C C . ALA A 1 187 ? -23.025 18.277 31.736 1.00 83.12 187 ALA A C 1
ATOM 1497 O O . ALA A 1 187 ? -22.524 19.175 32.412 1.00 83.12 187 ALA A O 1
ATOM 1498 N N . LYS A 1 188 ? -23.221 17.052 32.246 1.00 84.25 188 LYS A N 1
ATOM 1499 C CA . LYS A 1 188 ? -22.889 16.702 33.643 1.00 84.25 188 LYS A CA 1
ATOM 1500 C C . LYS A 1 188 ? -21.392 16.801 33.938 1.00 84.25 188 LYS A C 1
ATOM 1502 O O . LYS A 1 188 ? -21.014 17.255 35.015 1.00 84.25 188 LYS A O 1
ATOM 1507 N N . PHE A 1 189 ? -20.547 16.361 33.007 1.00 82.44 189 PHE A N 1
ATOM 1508 C CA . PHE A 1 189 ? -19.099 16.279 33.217 1.00 82.44 189 PHE A CA 1
ATOM 1509 C C . PHE A 1 189 ? -18.326 17.517 32.747 1.00 82.44 189 PHE A C 1
ATOM 1511 O O . PHE A 1 189 ? -17.124 17.601 32.990 1.00 82.44 189 PHE A O 1
ATOM 1518 N N . GLU A 1 190 ? -18.988 18.515 32.151 1.00 83.88 190 GLU A N 1
ATOM 1519 C CA . GLU A 1 190 ? -18.335 19.737 31.666 1.00 83.88 190 GLU A CA 1
ATOM 1520 C C . GLU A 1 190 ? -17.540 20.459 32.770 1.00 83.88 190 GLU A C 1
ATOM 1522 O O . GLU A 1 190 ? -16.398 20.869 32.554 1.00 83.88 190 GLU A O 1
ATOM 1527 N N . GLY A 1 191 ? -18.110 20.569 33.977 1.00 82.81 191 GLY A N 1
ATOM 1528 C CA . GLY A 1 191 ? -17.430 21.188 35.120 1.00 82.81 191 GLY A CA 1
ATOM 1529 C C . GLY A 1 191 ? -16.159 20.439 35.534 1.00 82.81 191 GLY A C 1
ATOM 1530 O O . GLY A 1 191 ? -15.134 21.062 35.802 1.00 82.81 191 GLY A O 1
ATOM 1531 N N . LEU A 1 192 ? -16.197 19.103 35.519 1.00 81.44 192 LEU A N 1
ATOM 1532 C CA . LEU A 1 192 ? -15.038 18.262 35.824 1.00 81.44 192 LEU A CA 1
ATOM 1533 C C . LEU A 1 192 ? -13.949 18.394 34.748 1.00 81.44 192 LEU A C 1
ATOM 1535 O O . LEU A 1 192 ? -12.772 18.521 35.082 1.00 81.44 192 LEU A O 1
ATOM 1539 N N . CYS A 1 193 ? -14.327 18.417 33.466 1.00 81.25 193 CYS A N 1
ATOM 1540 C CA . CYS A 1 193 ? -13.387 18.594 32.358 1.00 81.25 193 CYS A CA 1
ATOM 1541 C C . CYS A 1 193 ? -12.624 19.924 32.442 1.00 81.25 193 CYS A C 1
ATOM 1543 O O . CYS A 1 193 ? -11.421 19.929 32.172 1.00 81.25 193 CYS A O 1
ATOM 1545 N N . LYS A 1 194 ? -13.286 21.017 32.854 1.00 85.50 194 LYS A N 1
ATOM 1546 C CA . LYS A 1 194 ? -12.642 22.326 33.075 1.00 85.50 194 LYS A CA 1
ATOM 1547 C C . LYS A 1 194 ? -11.601 22.264 34.191 1.00 85.50 194 LYS A C 1
ATOM 1549 O O . LYS A 1 194 ? -10.456 22.621 33.959 1.00 85.50 194 LYS A O 1
ATOM 1554 N N . ILE A 1 195 ? -11.953 21.698 35.348 1.00 85.06 195 ILE A N 1
ATOM 1555 C CA . ILE A 1 195 ? -11.018 21.553 36.478 1.00 85.06 195 ILE A CA 1
ATOM 1556 C C . ILE A 1 195 ? -9.786 20.728 36.077 1.00 85.06 195 ILE A C 1
ATOM 1558 O O . ILE A 1 195 ? -8.658 21.108 36.380 1.00 85.06 195 ILE A O 1
ATOM 1562 N N . ILE A 1 196 ? -9.981 19.609 35.373 1.00 82.75 196 ILE A N 1
ATOM 1563 C CA . ILE A 1 196 ? -8.867 18.770 34.906 1.00 82.75 196 ILE A CA 1
ATOM 1564 C C . ILE A 1 196 ? -7.987 19.538 33.911 1.00 82.75 196 ILE A C 1
ATOM 1566 O O . ILE A 1 196 ? -6.762 19.439 33.986 1.00 82.75 196 ILE A O 1
ATOM 1570 N N . LYS A 1 197 ? -8.595 20.310 33.000 1.00 82.50 197 LYS A N 1
ATOM 1571 C CA . LYS A 1 197 ? -7.861 21.140 32.041 1.00 82.50 197 LYS A CA 1
ATOM 1572 C C . LYS A 1 197 ? -7.029 22.205 32.745 1.00 82.50 197 LYS A C 1
ATOM 1574 O O . LYS A 1 197 ? -5.876 22.368 32.375 1.00 82.50 197 LYS A O 1
ATOM 1579 N N . ASP A 1 198 ? -7.573 22.859 33.766 1.00 84.75 198 ASP A N 1
ATOM 1580 C CA . ASP A 1 198 ? -6.864 23.896 34.520 1.00 84.75 198 ASP A CA 1
ATOM 1581 C C . ASP A 1 198 ? -5.668 23.316 35.295 1.00 84.75 198 ASP A C 1
ATOM 1583 O O . ASP A 1 198 ? -4.591 23.906 35.320 1.00 84.75 198 ASP A O 1
ATOM 1587 N N . ILE A 1 199 ? -5.821 22.125 35.890 1.00 85.19 199 ILE A N 1
ATOM 1588 C CA . ILE A 1 199 ? -4.737 21.445 36.624 1.00 85.19 199 ILE A CA 1
ATOM 1589 C C . ILE A 1 199 ? -3.627 20.963 35.676 1.00 85.19 199 ILE A C 1
ATOM 1591 O O . ILE A 1 199 ? -2.447 20.996 36.029 1.00 85.19 199 ILE A O 1
ATOM 1595 N N . LEU A 1 200 ? -3.994 20.495 34.481 1.00 83.00 200 LEU A N 1
ATOM 1596 C CA . LEU A 1 200 ? -3.085 19.869 33.514 1.00 83.00 200 LEU A CA 1
ATOM 1597 C C . LEU A 1 200 ? -2.818 20.747 32.281 1.00 83.00 200 LEU A C 1
ATOM 1599 O O . LEU A 1 200 ? -2.423 20.228 31.236 1.00 83.00 200 LEU A O 1
ATOM 1603 N N . ASP A 1 201 ? -3.009 22.064 32.383 1.00 81.56 201 ASP A N 1
ATOM 1604 C CA . ASP A 1 201 ? -2.944 23.000 31.249 1.00 81.56 201 ASP A CA 1
ATOM 1605 C C . ASP A 1 201 ? -1.595 22.950 30.516 1.00 81.56 201 ASP A C 1
ATOM 1607 O O . ASP A 1 201 ? -1.531 23.042 29.293 1.00 81.56 201 ASP A O 1
ATOM 1611 N N . PHE A 1 202 ? -0.518 22.685 31.261 1.00 80.31 202 PHE A N 1
ATOM 1612 C CA . PHE A 1 202 ? 0.836 22.552 30.724 1.00 80.31 202 PHE A CA 1
ATOM 1613 C C . PHE A 1 202 ? 1.056 21.289 29.869 1.00 80.31 202 PHE A C 1
ATOM 1615 O O . PHE A 1 202 ? 2.033 21.229 29.124 1.00 80.31 202 PHE A O 1
ATOM 1622 N N . ALA A 1 203 ? 0.197 20.271 30.000 1.00 73.62 203 ALA A N 1
ATOM 1623 C CA . ALA A 1 203 ? 0.364 18.954 29.378 1.00 73.62 203 ALA A CA 1
ATOM 1624 C C . ALA A 1 203 ? -0.773 18.564 2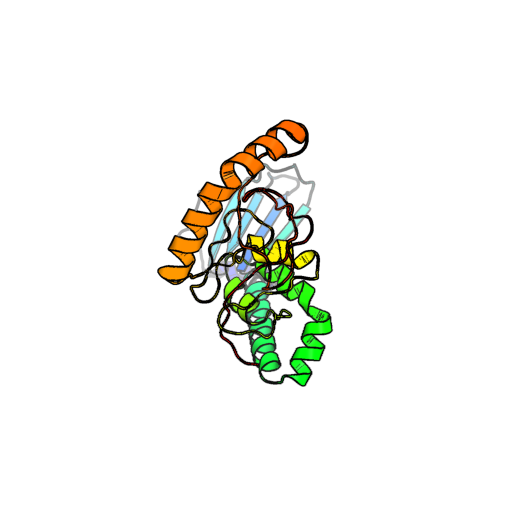8.419 1.00 73.62 203 ALA A C 1
ATOM 1626 O O . ALA A 1 203 ? -0.579 17.686 27.580 1.00 73.62 203 ALA A O 1
ATOM 1627 N N . LEU A 1 204 ? -1.953 19.184 28.532 1.00 75.31 204 LEU A N 1
ATOM 1628 C CA . LEU A 1 204 ? -3.136 18.842 27.738 1.00 75.31 204 LEU A CA 1
ATOM 1629 C C . LEU A 1 204 ? -3.591 20.009 26.873 1.00 75.31 204 LEU A C 1
ATOM 1631 O O . LEU A 1 204 ? -3.731 21.133 27.347 1.00 75.31 204 LEU A O 1
ATOM 1635 N N . GLN A 1 205 ? -3.935 19.722 25.620 1.00 73.19 205 GLN A N 1
ATOM 1636 C CA . GLN A 1 205 ? -4.482 20.730 24.711 1.00 73.19 205 GLN A CA 1
ATOM 1637 C C . GLN A 1 205 ? -5.983 20.965 24.937 1.00 73.19 205 GLN A C 1
ATOM 1639 O O . GLN A 1 205 ? -6.438 22.104 24.892 1.00 73.19 205 GLN A O 1
ATOM 1644 N N . GLN A 1 206 ? -6.745 19.910 25.242 1.00 74.88 206 GLN A N 1
ATOM 1645 C CA . GLN A 1 206 ? -8.189 19.969 25.490 1.00 74.88 206 GLN A CA 1
ATOM 1646 C C . GLN A 1 206 ? -8.667 18.762 26.308 1.00 74.88 206 GLN A C 1
ATOM 1648 O O . GLN A 1 206 ? -7.995 17.732 26.358 1.00 74.88 206 GLN A O 1
ATOM 1653 N N . THR A 1 207 ? -9.846 18.877 26.918 1.00 72.06 207 THR A N 1
ATOM 1654 C CA . THR A 1 207 ? -10.540 17.787 27.617 1.00 72.06 207 THR A CA 1
ATOM 1655 C C . THR A 1 207 ? -11.973 17.700 27.095 1.00 72.06 207 THR A C 1
ATOM 1657 O O . THR A 1 207 ? -12.626 18.720 26.879 1.00 72.06 207 THR A O 1
ATOM 1660 N N . SER A 1 208 ? -12.475 16.487 26.857 1.00 67.31 208 SER A N 1
ATOM 1661 C CA . SER A 1 208 ? -13.866 16.280 26.445 1.00 67.31 208 SER A CA 1
ATOM 1662 C C . SER A 1 208 ? -14.462 15.036 27.112 1.00 67.31 208 SER A C 1
ATOM 1664 O O . SER A 1 208 ? -13.758 14.033 27.258 1.00 67.31 208 SER A O 1
ATOM 1666 N N . PRO A 1 209 ? -15.745 15.067 27.517 1.00 63.84 209 PRO A N 1
ATOM 1667 C CA . PRO A 1 209 ? -16.459 13.864 27.922 1.00 63.84 209 PRO A CA 1
ATOM 1668 C C . PRO A 1 209 ? -16.721 13.006 26.680 1.00 63.84 209 PRO A C 1
ATOM 1670 O O . PRO A 1 209 ? -17.426 13.439 25.769 1.00 63.84 209 PRO A O 1
ATOM 1673 N N . THR A 1 210 ? -16.166 11.798 26.638 1.00 60.81 210 THR A N 1
ATOM 1674 C CA . THR A 1 210 ? -16.442 10.797 25.597 1.00 60.81 210 THR A CA 1
ATOM 1675 C C . THR A 1 210 ? -16.811 9.470 26.251 1.00 60.81 210 THR A C 1
ATOM 1677 O O . THR A 1 210 ? -16.180 9.043 27.217 1.00 60.81 210 THR A O 1
ATOM 1680 N N . LEU A 1 211 ? -17.847 8.805 25.734 1.00 51.69 211 LEU A N 1
ATOM 1681 C CA . LEU A 1 211 ? -18.219 7.447 26.137 1.00 51.69 211 LEU A CA 1
ATOM 1682 C C . LEU A 1 211 ? -17.461 6.457 25.240 1.00 51.69 211 LEU A C 1
ATOM 1684 O O . LEU A 1 211 ? -18.007 5.919 24.289 1.00 51.69 211 LEU A O 1
ATOM 1688 N N . GLY A 1 212 ? -16.168 6.275 25.513 1.00 46.31 212 GLY A N 1
ATOM 1689 C CA . GLY A 1 212 ? -15.288 5.349 24.782 1.00 46.31 212 GLY A CA 1
ATOM 1690 C C . GLY A 1 212 ? -14.886 4.100 25.573 1.00 46.31 212 GLY A C 1
ATOM 1691 O O . GLY A 1 212 ? -13.912 3.443 25.223 1.00 46.31 212 GLY A O 1
ATOM 1692 N N . GLY A 1 213 ? -15.577 3.793 26.672 1.00 40.12 213 GLY A N 1
ATOM 1693 C CA . GLY A 1 213 ? -15.320 2.599 27.475 1.00 40.12 213 GLY A CA 1
ATOM 1694 C C . GLY A 1 213 ? -16.277 1.477 27.097 1.00 40.12 213 GLY A C 1
ATOM 1695 O O . GLY A 1 213 ? -17.490 1.686 27.074 1.00 40.12 213 GLY A O 1
ATOM 1696 N N . GLN A 1 214 ? -15.752 0.270 26.861 1.00 36.66 214 GLN A N 1
ATOM 1697 C CA . GLN A 1 214 ? -16.573 -0.940 26.938 1.00 36.66 214 GLN A CA 1
ATOM 1698 C C . GLN A 1 214 ? -17.378 -0.914 28.247 1.00 36.66 214 GLN A C 1
ATOM 1700 O O . GLN A 1 214 ? -16.857 -0.480 29.281 1.00 36.66 214 GLN A O 1
ATOM 1705 N N . GLN A 1 215 ? -18.639 -1.363 28.205 1.00 33.66 215 GLN A N 1
ATOM 1706 C CA . GLN A 1 215 ? -19.478 -1.525 29.397 1.00 33.66 215 GLN A CA 1
ATOM 1707 C C . GLN A 1 215 ? -18.658 -2.162 30.534 1.00 33.66 215 GLN A C 1
ATOM 1709 O O . GLN A 1 215 ? -18.316 -3.339 30.470 1.00 33.66 215 GLN A O 1
ATOM 1714 N N . GLY A 1 216 ? -18.338 -1.378 31.572 1.00 38.41 216 GLY A N 1
ATOM 1715 C CA . GLY A 1 216 ? -17.731 -1.887 32.806 1.00 38.41 216 GLY A CA 1
ATOM 1716 C C . GLY A 1 216 ? -16.365 -1.329 33.228 1.00 38.41 216 GLY A C 1
ATOM 1717 O O . GLY A 1 216 ? -15.943 -1.663 34.332 1.00 38.41 216 GLY A O 1
ATOM 1718 N N . GLN A 1 217 ? -15.685 -0.464 32.460 1.00 38.69 217 GLN A N 1
ATOM 1719 C CA . GLN A 1 217 ? -14.446 0.193 32.928 1.00 38.69 217 GLN A CA 1
ATOM 1720 C C . GLN A 1 217 ? -14.486 1.721 32.779 1.00 38.69 217 GLN A C 1
ATOM 1722 O O . GLN A 1 217 ? -14.504 2.263 31.678 1.00 38.69 217 GLN A O 1
ATOM 1727 N N . GLN A 1 218 ? -14.478 2.417 33.918 1.00 42.69 218 GLN A N 1
ATOM 1728 C CA . GLN A 1 218 ? -14.340 3.873 34.022 1.00 42.69 218 GLN A CA 1
ATOM 1729 C C . GLN A 1 218 ? -12.851 4.247 33.919 1.00 42.69 218 GLN A C 1
ATOM 1731 O O . GLN A 1 218 ? -12.182 4.361 34.942 1.00 42.69 218 GLN A O 1
ATOM 1736 N N . ASN A 1 219 ? -12.325 4.416 32.702 1.00 54.44 219 ASN A N 1
ATOM 1737 C CA . ASN A 1 219 ? -10.931 4.818 32.479 1.00 54.44 219 ASN A CA 1
ATOM 1738 C C . ASN A 1 219 ? -10.850 6.138 31.695 1.00 54.44 219 ASN A C 1
ATOM 1740 O O . ASN A 1 219 ? -11.487 6.294 30.656 1.00 54.44 219 ASN A O 1
ATOM 1744 N N . ILE A 1 220 ? -10.024 7.074 32.177 1.00 64.62 220 ILE A N 1
ATOM 1745 C CA . ILE A 1 220 ? -9.592 8.257 31.415 1.00 64.62 220 ILE A CA 1
ATOM 1746 C C . ILE A 1 220 ? -8.566 7.791 30.376 1.00 64.62 220 ILE A C 1
ATOM 1748 O O . ILE A 1 220 ? -7.620 7.087 30.726 1.00 64.62 220 ILE A O 1
ATOM 1752 N N . SER A 1 221 ? -8.735 8.201 29.119 1.00 65.56 221 SER A N 1
ATOM 1753 C CA . SER A 1 221 ? -7.800 7.902 28.026 1.00 65.56 221 SER A CA 1
ATOM 1754 C C . SER A 1 221 ? -7.263 9.194 27.412 1.00 65.56 221 SER A C 1
ATOM 1756 O O . SER A 1 221 ? -7.991 10.180 27.306 1.00 65.56 221 SER A O 1
ATOM 1758 N N . ILE A 1 222 ? -5.991 9.193 27.006 1.00 70.19 222 ILE A N 1
ATOM 1759 C CA . ILE A 1 222 ? -5.374 10.289 26.249 1.00 70.19 222 ILE A CA 1
ATOM 1760 C C . ILE A 1 222 ? -5.401 9.901 24.773 1.00 70.19 222 ILE A C 1
ATOM 1762 O O . ILE A 1 222 ? -4.927 8.828 24.407 1.00 70.19 222 ILE A O 1
ATOM 1766 N N . VAL A 1 223 ? -5.947 10.780 23.938 1.00 66.69 223 VAL A N 1
ATOM 1767 C CA . VAL A 1 223 ? -6.016 10.607 22.482 1.00 66.69 223 VAL A CA 1
ATOM 1768 C C . VAL A 1 223 ? -5.205 11.693 21.786 1.00 66.69 223 VAL A C 1
ATOM 1770 O O . VAL A 1 223 ? -5.041 12.795 22.315 1.00 66.69 223 VAL A O 1
ATOM 1773 N N . ALA A 1 224 ? -4.677 11.381 20.606 1.00 66.81 224 ALA A N 1
ATOM 1774 C CA . ALA A 1 224 ? -3.980 12.356 19.778 1.00 66.81 224 ALA A CA 1
ATOM 1775 C C . ALA A 1 224 ? -4.980 13.290 19.076 1.00 66.81 224 ALA A C 1
ATOM 1777 O O . ALA A 1 224 ? -6.138 12.931 18.849 1.00 66.81 224 ALA A O 1
ATOM 1778 N N . SER A 1 225 ? -4.520 14.476 18.676 1.00 66.56 225 SER A N 1
ATOM 1779 C CA . SER A 1 225 ? -5.296 15.330 17.776 1.00 66.56 225 SER A CA 1
ATOM 1780 C C . SER A 1 225 ? -5.437 14.686 16.393 1.00 66.56 225 SER A C 1
ATOM 1782 O O . SER A 1 225 ? -4.665 13.803 16.006 1.00 66.56 225 SER A O 1
ATOM 1784 N N . THR A 1 226 ? -6.403 15.152 15.609 1.00 63.25 226 THR A N 1
ATOM 1785 C CA . THR A 1 226 ? -6.708 14.640 14.261 1.00 63.25 226 THR A CA 1
ATOM 1786 C C . THR A 1 226 ? -5.486 14.656 13.333 1.00 63.25 226 THR A C 1
ATOM 1788 O O . THR A 1 226 ? -5.271 13.722 12.551 1.00 63.25 226 THR A O 1
ATOM 1791 N N . VAL A 1 227 ? -4.638 15.679 13.470 1.00 63.06 227 VAL A N 1
ATOM 1792 C CA . VAL A 1 227 ? -3.417 15.891 12.670 1.00 63.06 227 VAL A CA 1
ATOM 1793 C C . VAL A 1 227 ? -2.156 15.339 13.364 1.00 63.06 227 VAL A C 1
ATOM 1795 O O . VAL A 1 227 ? -1.108 15.219 12.736 1.00 63.06 227 VAL A O 1
ATOM 1798 N N . GLY A 1 228 ? -2.242 14.972 14.646 1.00 57.69 228 GLY A N 1
ATOM 1799 C CA . GLY A 1 228 ? -1.124 14.453 15.434 1.00 57.69 228 GLY A CA 1
ATOM 1800 C C . GLY A 1 228 ? -0.743 13.002 15.110 1.00 57.69 228 GLY A C 1
ATOM 1801 O O . GLY A 1 228 ? -1.530 12.231 14.550 1.00 57.69 228 GLY A O 1
ATOM 1802 N N . ILE A 1 229 ? 0.482 12.630 15.498 1.00 58.56 229 ILE A N 1
ATOM 1803 C CA . ILE A 1 229 ? 0.994 11.252 15.442 1.00 58.56 229 ILE A CA 1
ATOM 1804 C C . ILE A 1 229 ? 0.430 10.484 16.642 1.00 58.56 229 ILE A C 1
ATOM 1806 O O . ILE A 1 229 ? 0.596 10.908 17.787 1.00 58.56 229 ILE A O 1
ATOM 1810 N N . SER A 1 230 ? -0.247 9.361 16.393 1.00 56.47 230 SER A N 1
ATOM 1811 C CA . SER A 1 230 ? -0.752 8.497 17.465 1.00 56.47 230 SER A CA 1
ATOM 1812 C C . SER A 1 230 ? 0.382 7.650 18.045 1.00 56.47 230 SER A C 1
ATOM 1814 O O . SER A 1 230 ? 1.169 7.098 17.285 1.00 56.47 230 SER A O 1
ATOM 1816 N N . GLN A 1 231 ? 0.444 7.479 19.371 1.00 53.00 231 GLN A N 1
ATOM 1817 C CA . GLN A 1 231 ? 1.491 6.659 20.007 1.00 53.00 231 GLN A CA 1
ATOM 1818 C C . GLN A 1 231 ? 1.399 5.161 19.663 1.00 53.00 231 GLN A C 1
ATOM 1820 O O . GLN A 1 231 ? 2.365 4.424 19.855 1.00 53.00 231 GLN A O 1
ATOM 1825 N N . SER A 1 232 ? 0.258 4.689 19.154 1.00 54.03 232 SER A N 1
ATOM 1826 C CA . SER A 1 232 ? 0.093 3.357 18.560 1.00 54.03 232 SER A CA 1
ATOM 1827 C C . SER A 1 232 ? -1.156 3.392 17.676 1.00 54.03 232 SER A C 1
ATOM 1829 O O . SER A 1 232 ? -2.251 3.693 18.159 1.00 54.03 232 SER A O 1
ATOM 1831 N N . GLY A 1 233 ? -0.999 3.162 16.373 1.00 49.34 233 GLY A N 1
ATOM 1832 C CA . GLY A 1 233 ? -2.077 3.302 15.396 1.00 49.34 233 GLY A CA 1
ATOM 1833 C C . GLY A 1 233 ? -3.086 2.160 15.468 1.00 49.34 233 GLY A C 1
ATOM 1834 O O . GLY A 1 233 ? -2.993 1.228 14.689 1.00 49.34 233 GLY A O 1
ATOM 1835 N N . ILE A 1 234 ? -4.063 2.221 16.374 1.00 49.16 234 ILE A N 1
ATOM 1836 C CA . ILE A 1 234 ? -5.250 1.354 16.323 1.00 49.16 234 ILE A CA 1
ATOM 1837 C C . ILE A 1 234 ? -6.330 2.099 15.524 1.00 49.16 234 ILE A C 1
ATOM 1839 O O . ILE A 1 234 ? -6.619 3.269 15.798 1.00 49.16 234 ILE A O 1
ATOM 1843 N N . PHE A 1 235 ? -6.922 1.443 14.526 1.00 49.62 235 PHE A N 1
ATOM 1844 C CA . PHE A 1 235 ? -7.934 2.032 13.643 1.00 49.62 235 PHE A CA 1
ATOM 1845 C C . PHE A 1 235 ? -9.231 1.219 13.700 1.00 49.62 235 PHE A C 1
ATOM 1847 O O . PHE A 1 235 ? -9.194 -0.005 13.716 1.00 49.62 235 PHE A O 1
ATOM 1854 N N . ALA A 1 236 ? -10.391 1.873 13.735 1.00 41.78 236 ALA A N 1
ATOM 1855 C CA . ALA A 1 236 ? -11.684 1.215 13.570 1.00 41.78 236 ALA A CA 1
ATOM 1856 C C . ALA A 1 236 ? -12.121 1.298 12.114 1.00 41.78 236 ALA A C 1
ATOM 1858 O O . ALA A 1 236 ? -12.033 2.349 11.478 1.00 41.78 236 ALA A O 1
ATOM 1859 N N . VAL A 1 237 ? -12.597 0.174 11.589 1.00 34.91 237 VAL A N 1
ATOM 1860 C CA . VAL A 1 237 ? -13.198 0.121 10.264 1.00 34.91 237 VAL A CA 1
ATOM 1861 C C . VAL A 1 237 ? -14.281 -0.938 10.277 1.00 34.91 237 VAL A C 1
ATOM 1863 O O . VAL A 1 237 ? -14.006 -2.119 10.479 1.00 34.91 237 VAL A O 1
ATOM 1866 N N . THR A 1 238 ? -15.501 -0.535 9.953 1.00 30.89 238 THR A N 1
ATOM 1867 C CA . THR A 1 238 ? -16.605 -1.456 9.688 1.00 30.89 238 THR A CA 1
ATOM 1868 C C . THR A 1 238 ? -16.414 -2.135 8.328 1.00 30.89 238 THR A C 1
ATOM 1870 O O . THR A 1 238 ? -17.067 -1.776 7.352 1.00 30.89 238 THR A O 1
ATOM 1873 N N . VAL A 1 239 ? -15.513 -3.113 8.207 1.00 33.59 239 VAL A N 1
ATOM 1874 C CA . VAL A 1 239 ? -15.402 -3.917 6.976 1.00 33.59 239 VAL A CA 1
ATOM 1875 C C . VAL A 1 239 ? -16.281 -5.153 7.110 1.00 33.59 239 VAL A C 1
ATOM 1877 O O . VAL A 1 239 ? -15.977 -6.072 7.861 1.00 33.59 239 VAL A O 1
ATOM 1880 N N . GLU A 1 240 ? -17.373 -5.206 6.352 1.00 27.53 240 GLU A N 1
ATOM 1881 C CA . GLU A 1 240 ? -18.105 -6.456 6.174 1.00 27.53 240 GLU A CA 1
ATOM 1882 C C . GLU A 1 240 ? -17.388 -7.281 5.108 1.00 27.53 240 GLU A C 1
ATOM 1884 O O . GLU A 1 240 ? -17.673 -7.164 3.921 1.00 27.53 240 GLU A O 1
ATOM 1889 N N . ARG A 1 241 ? -16.451 -8.134 5.522 1.00 32.66 241 ARG A N 1
ATOM 1890 C CA . ARG A 1 241 ? -16.195 -9.377 4.790 1.00 32.66 241 ARG A CA 1
ATOM 1891 C C . ARG A 1 241 ? -16.004 -10.521 5.785 1.00 32.66 241 ARG A C 1
ATOM 1893 O O . ARG A 1 241 ? -15.082 -10.453 6.599 1.00 32.66 241 ARG A O 1
ATOM 1900 N N . PRO A 1 242 ? -16.855 -11.560 5.753 1.00 31.02 242 PRO A N 1
ATOM 1901 C CA . PRO A 1 242 ? -16.563 -12.795 6.461 1.00 31.02 242 PRO A CA 1
ATOM 1902 C C . PRO A 1 242 ? -15.349 -13.481 5.818 1.00 31.02 242 PRO A C 1
ATOM 1904 O O . PRO A 1 242 ? -15.131 -13.376 4.609 1.00 31.02 242 PRO A O 1
ATOM 1907 N N . LEU A 1 243 ? -14.555 -14.149 6.661 1.00 34.06 243 LEU A N 1
ATOM 1908 C CA . LEU A 1 243 ? -13.454 -15.033 6.267 1.00 34.06 243 LEU A CA 1
ATOM 1909 C C . LEU A 1 243 ? -13.896 -16.139 5.308 1.00 34.06 243 LEU A C 1
ATOM 1911 O O . LEU A 1 243 ? -15.006 -16.688 5.470 1.00 34.06 243 LEU A O 1
#